Protein AF-A0A955SPJ8-F1 (afdb_monomer)

Foldseek 3Di:
DPDPPPVPDPPVPPPDVFQDKQAFCWKAAPVRHTDGDDFFDKFDFKMKTFSPAKFWFWKKWAKQFKKKKAFARDDVRRVVDVVCDPPRVVVVDCDQELCSPPRIDMDTHHNVDIDTRDQAIDTGGMMMMGDPHTMTTRGMITRGDFPPDPPPDDDDDPDVVVVVVVVVVVVVVRSLPGDLVRRDDDDPDPPDHYPPPCVVPD

Mean predicted aligned error: 11.13 Å

Secondary structure (DSSP, 8-state):
---------GGGG---SSPPEE--SEEEETTS-EE---SSEEEEEEEEEEEEEEEEEEEEEEESS-EEEEEESSHHHHHHHHHH-TTHHHHS----SS-----EEEE--BTTB-EES-SS-EEEEEEEEEEEEEEEEEEEEEEE-------------S-HHHHHHHHHHHHHHHHTT--GGGT-----STT-SS---SGGG-

Sequence (202 aa):
MNLLNFPTRSERYGFAPENPRVEPVGAYDGNGKPVKPSFPFVLDGDCVLDFGQNLAGKIWIQADGPVDYLYGSDWDQLAWFQQMGEERTTRYGVHETYERACPWGRVEPRNDQPSPLEPSISVFRLLSLKADKPTTIHNCWADFSAPHLPLAGSFHCSDSELETIWHMGIYTTLVCTQKNTDSQVPVPAPGRGYVIWDGPRR

Nearest PDB structures (foldseek):
  8x8h-assembly4_D  TM=4.188E-01  e=2.239E-01  Lachnoclostridium phytofermentans ISDg
  6uwi-assembly1_A  TM=3.873E-01  e=6.432E-01  Clostridioides difficile
  6uwi-assembly2_d  TM=3.874E-01  e=6.432E-01  Clostridioides difficile
  3vu1-assembly3_B  TM=1.643E-01  e=2.111E-01  Pyrococcus horikoshii OT3
  5aza-assembly1_A  TM=1.496E-01  e=4.798E-01  Escherichia coli K-12

pLDDT: mean 72.61, std 22.55, range [24.27, 97.0]

Solvent-accessible surface area (backbone atoms only — not comparable to full-atom values): 11797 Å² total; per-residue (Å²): 133,85,74,78,82,68,83,88,47,81,75,72,68,62,79,56,102,58,64,54,76,43,58,53,74,34,24,22,41,71,84,69,46,81,44,84,68,58,71,63,39,74,39,70,44,42,36,35,35,28,46,84,47,74,43,36,20,37,43,36,33,18,15,74,39,60,36,36,40,36,47,16,68,45,70,68,56,37,51,50,54,60,73,55,34,88,72,43,45,63,71,71,32,79,37,45,49,97,48,62,50,59,47,56,53,74,42,77,28,36,67,94,44,75,29,63,77,50,99,49,59,44,72,28,19,34,39,38,39,32,27,99,51,79,30,45,36,55,42,61,38,28,39,40,53,60,52,95,67,83,77,90,73,87,86,87,70,94,48,68,65,60,49,50,52,51,51,49,52,52,50,54,51,38,55,74,53,54,58,66,82,65,67,67,58,86,31,98,48,100,85,52,62,71,77,73,73,73,79,88,77,119

Radius of gyration: 18.12 Å; Cα contacts (8 Å, |Δi|>4): 347; chains: 1; bounding box: 47×37×50 Å

Structure (mmCIF, N/CA/C/O backbone):
data_AF-A0A955SPJ8-F1
#
_entry.id   AF-A0A955SPJ8-F1
#
loop_
_atom_site.group_PDB
_atom_site.id
_atom_site.type_symbol
_atom_site.label_atom_id
_atom_site.label_alt_id
_atom_site.label_comp_id
_atom_site.label_asym_id
_atom_site.label_entity_id
_atom_site.label_seq_id
_atom_site.pdbx_PDB_ins_code
_atom_site.Cartn_x
_atom_site.Cartn_y
_atom_site.Cartn_z
_atom_site.occupancy
_atom_site.B_iso_or_equiv
_atom_site.auth_seq_id
_atom_site.auth_comp_id
_atom_site.auth_asym_id
_atom_site.auth_atom_id
_atom_site.pdbx_PDB_model_num
ATOM 1 N N . MET A 1 1 ? -6.648 -21.939 -15.873 1.00 30.47 1 MET A N 1
ATOM 2 C CA . MET A 1 1 ? -5.888 -20.864 -15.202 1.00 30.47 1 MET A CA 1
ATOM 3 C C . MET A 1 1 ? -6.245 -19.567 -15.895 1.00 30.47 1 MET A C 1
ATOM 5 O O . MET A 1 1 ? -5.876 -19.404 -17.049 1.00 30.47 1 MET A O 1
ATOM 9 N N . ASN A 1 2 ? -7.038 -18.710 -15.251 1.00 24.27 2 ASN A N 1
ATOM 10 C CA . ASN A 1 2 ? -7.309 -17.373 -15.772 1.00 24.27 2 ASN A CA 1
ATOM 11 C C . ASN A 1 2 ? -6.063 -16.529 -15.515 1.00 24.27 2 ASN A C 1
ATOM 13 O O . ASN A 1 2 ? -5.769 -16.202 -14.368 1.00 24.27 2 ASN A O 1
ATOM 17 N N . LEU A 1 3 ? -5.310 -16.264 -16.581 1.00 25.70 3 LEU A N 1
ATOM 18 C CA . LEU A 1 3 ? -4.227 -15.293 -16.579 1.00 25.70 3 LEU A CA 1
ATOM 19 C C . LEU A 1 3 ? -4.812 -13.958 -16.120 1.00 25.70 3 LEU A C 1
ATOM 21 O O . LEU A 1 3 ? -5.825 -13.499 -16.651 1.00 25.70 3 LEU A O 1
ATOM 25 N N . LEU A 1 4 ? -4.202 -13.390 -15.084 1.00 28.92 4 LEU A N 1
ATOM 26 C CA . LEU A 1 4 ? -4.458 -12.033 -14.633 1.00 28.92 4 LEU A CA 1
ATOM 27 C C . LEU A 1 4 ? -4.430 -11.126 -15.868 1.00 28.92 4 LEU A C 1
ATOM 29 O O . LEU A 1 4 ? -3.444 -11.117 -16.604 1.00 28.92 4 LEU A O 1
ATOM 33 N N . ASN A 1 5 ? -5.523 -10.402 -16.113 1.00 25.84 5 ASN A N 1
ATOM 34 C CA . ASN A 1 5 ? -5.539 -9.295 -17.061 1.00 25.84 5 ASN A CA 1
ATOM 35 C C . ASN A 1 5 ? -4.582 -8.232 -16.515 1.00 25.84 5 ASN A C 1
ATOM 37 O O . ASN A 1 5 ? -4.995 -7.320 -15.799 1.00 25.84 5 ASN A O 1
ATOM 41 N N . PHE A 1 6 ? -3.294 -8.369 -16.826 1.00 31.94 6 PHE A N 1
ATOM 42 C CA . PHE A 1 6 ? -2.365 -7.259 -16.762 1.00 31.94 6 PHE A CA 1
ATOM 43 C C . PHE A 1 6 ? -2.971 -6.154 -17.626 1.00 31.94 6 PHE A C 1
ATOM 45 O O . PHE A 1 6 ? -3.326 -6.425 -18.778 1.00 31.94 6 PHE A O 1
ATOM 52 N N . PRO A 1 7 ? -3.162 -4.932 -17.110 1.00 32.81 7 PRO A N 1
ATOM 53 C CA . PRO A 1 7 ? -3.585 -3.832 -17.949 1.00 32.81 7 PRO A CA 1
ATOM 54 C C . PRO A 1 7 ? -2.430 -3.495 -18.898 1.00 32.81 7 PRO A C 1
ATOM 56 O O . PRO A 1 7 ? -1.627 -2.604 -18.648 1.00 32.81 7 PRO A O 1
ATOM 59 N N . THR A 1 8 ? -2.357 -4.212 -20.018 1.00 33.66 8 THR A N 1
ATOM 60 C CA . THR A 1 8 ? -1.554 -3.885 -21.193 1.00 33.66 8 THR A CA 1
ATOM 61 C C . THR A 1 8 ? -2.192 -2.680 -21.872 1.00 33.66 8 THR A C 1
ATOM 63 O O . THR A 1 8 ? -2.842 -2.793 -22.909 1.00 33.66 8 THR A O 1
ATOM 66 N N . ARG A 1 9 ? -2.085 -1.507 -21.253 1.00 34.38 9 ARG A N 1
ATOM 67 C CA . ARG A 1 9 ? -2.325 -0.234 -21.926 1.00 34.38 9 ARG A CA 1
ATOM 68 C C . ARG A 1 9 ? -1.319 0.783 -21.420 1.00 34.38 9 ARG A C 1
ATOM 70 O O . ARG A 1 9 ? -1.532 1.456 -20.414 1.00 34.38 9 ARG A O 1
ATOM 77 N N . SER A 1 10 ? -0.268 0.926 -22.218 1.00 34.47 10 SER A N 1
ATOM 78 C CA . SER A 1 10 ? 0.634 2.079 -22.285 1.00 34.47 10 SER A CA 1
ATOM 79 C C . SER A 1 10 ? -0.093 3.437 -22.265 1.00 34.47 10 SER A C 1
ATOM 81 O O . SER A 1 10 ? 0.508 4.442 -21.911 1.00 34.47 10 SER A O 1
ATOM 83 N N . GLU A 1 11 ? -1.399 3.472 -22.549 1.00 37.22 11 GLU A N 1
ATOM 84 C CA . GLU A 1 11 ? -2.261 4.658 -22.465 1.00 37.22 11 GLU A CA 1
ATOM 85 C C . GLU A 1 11 ? -2.560 5.144 -21.030 1.00 37.22 11 GLU A C 1
ATOM 87 O O . GLU A 1 11 ? -2.940 6.301 -20.866 1.00 37.22 11 GLU A O 1
ATOM 92 N N . ARG A 1 12 ? -2.378 4.327 -19.975 1.00 40.19 12 ARG A N 1
ATOM 93 C CA . ARG A 1 12 ? -2.551 4.788 -18.574 1.00 40.19 12 ARG A CA 1
ATOM 94 C C . ARG A 1 12 ? -1.309 5.427 -17.960 1.00 40.19 12 ARG A C 1
ATOM 96 O O . ARG A 1 12 ? -1.430 6.095 -16.941 1.00 40.19 12 ARG A O 1
ATOM 103 N N . TYR A 1 13 ? -0.146 5.280 -18.591 1.00 41.75 13 TYR A N 1
ATOM 104 C CA . TYR A 1 13 ? 1.048 6.050 -18.233 1.00 41.75 13 TYR A CA 1
ATOM 105 C C . TYR A 1 13 ? 1.111 7.379 -18.989 1.00 41.75 13 TYR A C 1
ATOM 107 O O . TYR A 1 13 ? 2.175 7.985 -19.094 1.00 41.75 13 TYR A O 1
ATOM 115 N N . GLY A 1 14 ? -0.027 7.862 -19.504 1.00 34.12 14 GLY A N 1
ATOM 116 C CA . GLY A 1 14 ? -0.213 9.289 -19.706 1.00 34.12 14 GLY A CA 1
ATOM 117 C C . GLY A 1 14 ? -0.010 9.961 -18.355 1.00 34.12 14 GLY A C 1
ATOM 118 O O . GLY A 1 14 ? -0.939 10.017 -17.555 1.00 34.12 14 GLY A O 1
ATOM 119 N N . PHE A 1 15 ? 1.228 10.376 -18.078 1.00 42.38 15 PHE A N 1
ATOM 120 C CA . PHE A 1 15 ? 1.617 11.081 -16.866 1.00 42.38 15 PHE A CA 1
ATOM 121 C C . PHE A 1 15 ? 0.919 12.440 -16.883 1.00 42.38 15 PHE A C 1
ATOM 123 O O . PHE A 1 15 ? 1.478 13.456 -17.296 1.00 42.38 15 PHE A O 1
ATOM 130 N N . ALA A 1 16 ? -0.349 12.427 -16.479 1.00 37.12 16 ALA A N 1
ATOM 131 C CA . ALA A 1 16 ? -1.050 13.606 -16.035 1.00 37.12 16 ALA A CA 1
ATOM 132 C C . ALA A 1 16 ? -0.199 14.272 -14.936 1.00 37.12 16 ALA A C 1
ATOM 134 O O . ALA A 1 16 ? 0.515 13.580 -14.204 1.00 37.12 16 ALA A O 1
ATOM 135 N N . PRO A 1 17 ? -0.258 15.603 -14.790 1.00 42.66 17 PRO A N 1
ATOM 136 C CA . PRO A 1 17 ? 0.469 16.339 -13.749 1.00 42.66 17 PRO A CA 1
ATOM 137 C C . PRO A 1 17 ? 0.047 15.976 -12.309 1.00 42.66 17 PRO A C 1
ATOM 139 O O . PRO A 1 17 ? 0.540 16.575 -11.358 1.00 42.66 17 PRO A O 1
ATOM 142 N N . GLU A 1 18 ? -0.851 15.006 -12.141 1.00 54.09 18 GLU A N 1
ATOM 143 C CA . GLU A 1 18 ? -1.444 14.585 -10.881 1.00 54.09 18 GLU A CA 1
ATOM 144 C C . GLU A 1 18 ? -1.044 13.127 -10.616 1.00 54.09 18 GLU A C 1
ATOM 146 O O . GLU A 1 18 ? -1.246 12.252 -11.461 1.00 54.09 18 GLU A O 1
ATOM 151 N N . ASN A 1 19 ? -0.438 12.871 -9.453 1.00 63.84 19 ASN A N 1
ATOM 152 C CA . ASN A 1 19 ? -0.111 11.526 -8.980 1.00 63.84 19 ASN A CA 1
ATOM 153 C C . ASN A 1 19 ? -1.375 10.650 -9.030 1.00 63.84 19 ASN A C 1
ATOM 155 O O . ASN A 1 19 ? -2.369 11.008 -8.392 1.00 63.84 19 ASN A O 1
ATOM 159 N N . PRO A 1 20 ? -1.391 9.534 -9.783 1.00 78.56 20 PRO A N 1
ATOM 160 C CA . PRO A 1 20 ? -2.618 8.786 -9.967 1.00 78.56 20 PRO A CA 1
ATOM 161 C C . PRO A 1 20 ? -3.046 8.153 -8.644 1.00 78.56 20 PRO A C 1
ATOM 163 O O . PRO A 1 20 ? -2.278 7.442 -7.992 1.00 78.56 20 PRO A O 1
ATOM 166 N N . ARG A 1 21 ? -4.306 8.392 -8.280 1.00 88.88 21 ARG A N 1
ATOM 167 C CA . ARG A 1 21 ? -4.997 7.659 -7.223 1.00 88.88 21 ARG A CA 1
ATOM 168 C C . ARG A 1 21 ? -5.155 6.197 -7.651 1.00 88.88 21 ARG A C 1
ATOM 170 O O . ARG A 1 21 ? -5.727 5.912 -8.704 1.00 88.88 21 ARG A O 1
ATOM 177 N N . VAL A 1 22 ? -4.670 5.280 -6.822 1.00 90.06 22 VAL A N 1
ATOM 178 C CA . VAL A 1 22 ? -4.755 3.828 -7.011 1.00 90.06 22 VAL A CA 1
ATOM 179 C C . VAL A 1 22 ? -5.648 3.234 -5.932 1.00 90.06 22 VAL A C 1
ATOM 181 O O . VAL A 1 22 ? -5.431 3.462 -4.745 1.00 90.06 22 VAL A O 1
ATOM 184 N N . GLU A 1 23 ? -6.651 2.466 -6.340 1.00 93.50 23 GLU A N 1
ATOM 185 C CA . GLU A 1 23 ? -7.581 1.789 -5.434 1.00 93.50 23 GLU A CA 1
ATOM 186 C C . GLU A 1 23 ? -7.221 0.301 -5.288 1.00 93.50 23 GLU A C 1
ATOM 188 O O . GLU A 1 23 ? -6.637 -0.276 -6.213 1.00 93.50 23 GLU A O 1
ATOM 193 N N . PRO A 1 24 ? -7.579 -0.343 -4.163 1.00 93.75 24 PRO A N 1
ATOM 194 C CA . PRO A 1 24 ? -7.450 -1.786 -4.013 1.00 93.75 24 PRO A CA 1
ATOM 195 C C . PRO A 1 24 ? -8.209 -2.542 -5.109 1.00 93.75 24 PRO A C 1
ATOM 197 O O . PRO A 1 24 ? -9.380 -2.273 -5.378 1.00 93.75 24 PRO A O 1
ATOM 200 N N . VAL A 1 25 ? -7.556 -3.534 -5.710 1.00 93.88 25 VAL A N 1
ATOM 201 C CA . VAL A 1 25 ? -8.150 -4.418 -6.727 1.00 93.88 25 VAL A CA 1
ATOM 202 C C . VAL A 1 25 ? -8.659 -5.732 -6.133 1.00 93.88 25 VAL A C 1
ATOM 204 O O . VAL A 1 25 ? -9.422 -6.448 -6.781 1.00 93.88 25 VAL A O 1
ATOM 207 N N . GLY A 1 26 ? -8.255 -6.046 -4.900 1.00 94.12 26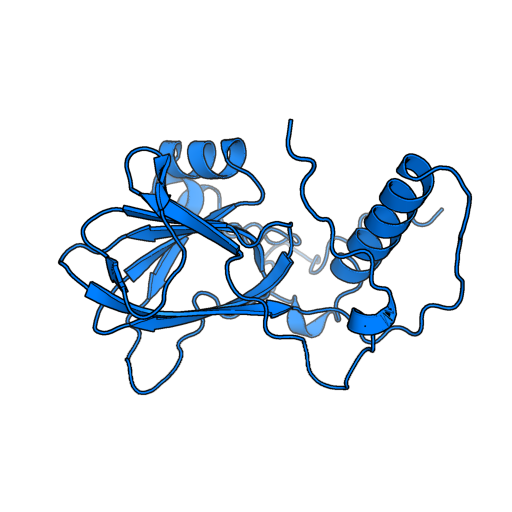 GLY A N 1
ATOM 208 C CA . GLY A 1 26 ? -8.692 -7.216 -4.148 1.00 94.12 26 GLY A CA 1
ATOM 209 C C . GLY A 1 26 ? -8.837 -6.915 -2.660 1.00 94.12 26 GLY A C 1
ATOM 210 O O . GLY A 1 26 ? -8.294 -5.934 -2.153 1.00 94.12 26 GLY A O 1
ATOM 211 N N . ALA A 1 27 ? -9.583 -7.769 -1.966 1.00 95.25 27 ALA A N 1
ATOM 212 C CA . ALA A 1 27 ? -9.725 -7.728 -0.520 1.00 95.25 27 ALA A CA 1
ATOM 213 C C . ALA A 1 27 ? -9.851 -9.153 0.041 1.00 95.25 27 ALA A C 1
ATOM 215 O O . ALA A 1 27 ? -10.325 -10.058 -0.652 1.00 95.25 27 ALA A O 1
ATOM 216 N N . TYR A 1 28 ? -9.434 -9.351 1.287 1.00 95.25 28 TYR A N 1
ATOM 217 C CA . TYR A 1 28 ? -9.457 -10.633 1.989 1.00 95.25 28 TYR A CA 1
ATOM 218 C C . TYR A 1 28 ? -9.926 -10.411 3.425 1.00 95.25 28 TYR A C 1
ATOM 220 O O . TYR A 1 28 ? -9.524 -9.434 4.051 1.00 95.25 28 TYR A O 1
ATOM 228 N N . ASP A 1 29 ? -10.772 -11.293 3.949 1.00 91.56 29 ASP A N 1
ATOM 229 C CA . ASP A 1 29 ? -11.171 -11.239 5.360 1.00 91.56 29 ASP A CA 1
ATOM 230 C C . ASP A 1 29 ? -10.049 -11.730 6.298 1.00 91.56 29 ASP A C 1
ATOM 232 O O . ASP A 1 29 ? -9.009 -12.218 5.848 1.00 91.56 29 ASP A O 1
ATOM 236 N N . GLY A 1 30 ? -10.262 -11.638 7.613 1.00 82.38 30 GLY A N 1
ATOM 237 C CA . GLY A 1 30 ? -9.310 -12.103 8.630 1.00 82.38 30 GLY A CA 1
ATOM 238 C C . GLY A 1 30 ? -8.977 -13.602 8.589 1.00 82.38 30 GLY A C 1
ATOM 239 O O . GLY A 1 30 ? -8.046 -14.035 9.261 1.00 82.38 30 GLY A O 1
ATOM 240 N N . ASN A 1 31 ? -9.689 -14.402 7.787 1.00 85.31 31 ASN A N 1
ATOM 241 C CA . ASN A 1 31 ? -9.372 -15.812 7.539 1.00 85.31 31 ASN A CA 1
ATOM 242 C C . ASN A 1 31 ? -8.632 -16.019 6.203 1.00 85.31 31 ASN A C 1
ATOM 244 O O . ASN A 1 31 ? -8.443 -17.158 5.772 1.00 85.31 31 ASN A O 1
ATOM 248 N N . GLY A 1 32 ? -8.254 -14.938 5.515 1.00 85.56 32 GLY A N 1
ATOM 249 C CA . GLY A 1 32 ? -7.611 -14.971 4.204 1.00 85.56 32 GLY A CA 1
ATOM 250 C C . GLY A 1 32 ? -8.559 -15.326 3.058 1.00 85.56 32 GLY A C 1
ATOM 251 O O . GLY A 1 32 ? -8.103 -15.634 1.954 1.00 85.56 32 GLY A O 1
ATOM 252 N N . LYS A 1 33 ? -9.881 -15.311 3.273 1.00 91.00 33 LYS A N 1
ATOM 253 C CA . LYS A 1 33 ? -10.842 -15.619 2.214 1.00 91.00 33 LYS A CA 1
ATOM 254 C C . LYS A 1 33 ? -11.042 -14.388 1.325 1.00 91.00 33 LYS A C 1
ATOM 256 O O . LYS A 1 33 ? -11.324 -13.312 1.851 1.00 91.00 33 LYS A O 1
ATOM 261 N N . PRO A 1 34 ? -10.978 -14.529 -0.013 1.00 91.75 34 PRO A N 1
ATOM 262 C CA . PRO A 1 34 ? -11.239 -13.418 -0.917 1.00 91.75 34 PRO A CA 1
ATOM 263 C C . PRO A 1 34 ? -12.650 -12.852 -0.733 1.00 91.75 34 PRO A C 1
ATOM 265 O O . PRO A 1 34 ? -13.640 -13.593 -0.734 1.00 91.75 34 PRO A O 1
ATOM 268 N N . VAL A 1 35 ? -12.737 -11.530 -0.652 1.00 90.19 35 VAL A N 1
ATOM 269 C CA . VAL A 1 35 ? -13.979 -10.758 -0.659 1.00 90.19 35 VAL A CA 1
ATOM 270 C C . VAL A 1 35 ? -13.914 -9.702 -1.760 1.00 90.19 35 VAL A C 1
ATOM 272 O O . VAL A 1 35 ? -12.843 -9.307 -2.222 1.00 90.19 35 VAL A O 1
ATOM 275 N N . LYS A 1 36 ? -15.075 -9.262 -2.248 1.00 82.38 36 LYS A N 1
ATOM 276 C CA . LYS A 1 36 ? -15.119 -8.225 -3.281 1.00 82.38 36 LYS A CA 1
ATOM 277 C C . LYS A 1 36 ? -14.724 -6.883 -2.648 1.00 82.38 36 LYS A C 1
ATOM 279 O O . LYS A 1 36 ? -15.368 -6.508 -1.669 1.00 82.38 36 LYS A O 1
ATOM 284 N N . PRO A 1 37 ? -13.746 -6.138 -3.196 1.00 77.06 37 PRO A N 1
ATOM 285 C CA . PRO A 1 37 ? -13.490 -4.781 -2.741 1.00 77.06 37 PRO A CA 1
ATOM 286 C C . PRO A 1 37 ? -14.707 -3.926 -3.103 1.00 77.06 37 PRO A C 1
ATOM 288 O O . PRO A 1 37 ? -15.049 -3.746 -4.274 1.00 77.06 37 PRO A O 1
ATOM 291 N N . SER A 1 38 ? -15.416 -3.456 -2.087 1.00 88.25 38 SER A N 1
ATOM 292 C CA . SER A 1 38 ? -16.517 -2.515 -2.243 1.00 88.25 38 SER A CA 1
ATOM 293 C C . SER A 1 38 ? -16.459 -1.519 -1.108 1.00 88.25 38 SER A C 1
ATOM 295 O O . SER A 1 38 ? -16.433 -1.921 0.050 1.00 88.25 38 SER A O 1
ATOM 297 N N . PHE A 1 39 ? -16.458 -0.240 -1.449 1.00 91.12 39 PHE A N 1
ATOM 298 C CA . PHE A 1 39 ? -16.582 0.840 -0.488 1.00 91.12 39 PHE A CA 1
ATOM 299 C C . PHE A 1 39 ? -17.975 1.482 -0.617 1.00 91.12 39 PHE A C 1
ATOM 301 O O . PHE A 1 39 ? -18.470 1.613 -1.742 1.00 91.12 39 PHE A O 1
ATOM 308 N N . PRO A 1 40 ? -18.616 1.889 0.490 1.00 94.62 40 PRO A N 1
ATOM 309 C CA . PRO A 1 40 ? -18.200 1.633 1.868 1.00 94.62 40 PRO A CA 1
ATOM 310 C C . PRO A 1 40 ? -18.336 0.146 2.255 1.00 94.62 40 PRO A C 1
ATOM 312 O O . PRO A 1 40 ? -19.166 -0.571 1.694 1.00 94.62 40 PRO A O 1
ATOM 315 N N . PHE A 1 41 ? -17.561 -0.309 3.243 1.00 94.00 41 PHE A N 1
ATOM 316 C CA . PHE A 1 41 ? -17.772 -1.604 3.909 1.00 94.00 41 PHE A CA 1
ATOM 317 C C . PHE A 1 41 ? -17.628 -1.490 5.427 1.00 94.00 41 PHE A C 1
ATOM 319 O O . PHE A 1 41 ? -16.996 -0.564 5.926 1.00 94.00 41 PHE A O 1
ATOM 326 N N . VAL A 1 42 ? -18.206 -2.439 6.166 1.00 94.44 42 VAL A N 1
ATOM 327 C CA . VAL A 1 42 ? -18.036 -2.536 7.623 1.00 94.44 42 VAL A CA 1
ATOM 328 C C . VAL A 1 42 ? -16.848 -3.446 7.927 1.00 94.44 42 VAL A C 1
ATOM 330 O O . VAL A 1 42 ? -16.868 -4.624 7.576 1.00 94.44 42 VAL A O 1
ATOM 333 N N . LEU A 1 43 ? -15.821 -2.891 8.565 1.00 93.62 43 LEU A N 1
ATOM 334 C CA . LEU A 1 43 ? -14.685 -3.617 9.122 1.00 93.62 43 LEU A CA 1
ATOM 335 C C . LEU A 1 43 ? -15.061 -4.126 10.516 1.00 93.62 43 LEU A C 1
ATOM 337 O O . LEU A 1 43 ? -15.212 -3.333 11.444 1.00 93.62 43 LEU A O 1
ATOM 341 N N . ASP A 1 44 ? -15.232 -5.439 10.641 1.00 91.12 44 ASP A N 1
ATOM 342 C CA . ASP A 1 44 ? -15.519 -6.145 11.894 1.00 91.12 44 ASP A CA 1
ATOM 343 C C . ASP A 1 44 ? -14.456 -7.237 12.090 1.00 91.12 44 ASP A C 1
ATOM 345 O O . ASP A 1 44 ? -14.568 -8.340 11.553 1.00 91.12 44 ASP A O 1
ATOM 349 N N . GLY A 1 45 ? -13.357 -6.874 12.760 1.00 89.25 45 GLY A N 1
ATOM 350 C CA . GLY A 1 45 ? -12.129 -7.669 12.827 1.00 89.25 45 GLY A CA 1
ATOM 351 C C . GLY A 1 45 ? -11.071 -7.192 11.831 1.00 89.25 45 GLY A C 1
ATOM 352 O O . GLY A 1 45 ? -10.777 -5.997 11.777 1.00 89.25 45 GLY A O 1
ATOM 353 N N . ASP A 1 46 ? -10.512 -8.128 11.059 1.00 92.81 46 ASP A N 1
ATOM 354 C CA . ASP A 1 46 ? -9.357 -7.899 10.185 1.00 92.81 46 ASP A CA 1
ATOM 355 C C . ASP A 1 46 ? -9.754 -7.974 8.697 1.00 92.81 46 ASP A C 1
ATOM 357 O O . ASP A 1 46 ? -10.569 -8.808 8.289 1.00 92.81 46 ASP A O 1
ATOM 361 N N . CYS A 1 47 ? -9.152 -7.119 7.870 1.00 95.25 47 CYS A N 1
ATOM 362 C CA . CYS A 1 47 ? -9.306 -7.123 6.415 1.00 95.25 47 CYS A CA 1
ATOM 363 C C . CYS A 1 47 ? -7.981 -6.764 5.746 1.00 95.25 47 CYS A C 1
ATOM 365 O O . CYS A 1 47 ? -7.336 -5.802 6.148 1.00 95.25 47 CYS A O 1
ATOM 367 N N . VAL A 1 48 ? -7.587 -7.487 4.700 1.00 96.31 48 VAL A N 1
ATOM 368 C CA . VAL A 1 48 ? -6.409 -7.157 3.891 1.00 96.31 48 VAL A CA 1
ATOM 369 C C . VAL A 1 48 ? -6.849 -6.664 2.525 1.00 96.31 48 VAL A C 1
ATOM 371 O O . VAL A 1 48 ? -7.520 -7.378 1.787 1.00 96.31 48 VAL A O 1
ATOM 374 N N . LEU A 1 49 ? -6.442 -5.454 2.169 1.00 96.12 49 LEU A N 1
ATOM 375 C CA . LEU A 1 49 ? -6.628 -4.849 0.857 1.00 96.12 49 LEU A CA 1
ATOM 376 C C . LEU A 1 49 ? -5.392 -5.126 -0.012 1.00 96.12 49 LEU A C 1
ATOM 378 O O . LEU A 1 49 ? -4.266 -4.914 0.434 1.00 96.12 49 LEU A O 1
ATOM 382 N N . ASP A 1 50 ? -5.593 -5.585 -1.249 1.00 94.75 50 ASP A N 1
ATOM 383 C CA . ASP A 1 50 ? -4.530 -5.833 -2.236 1.00 94.75 50 ASP A CA 1
ATOM 384 C C . ASP A 1 50 ? -4.637 -4.821 -3.376 1.00 94.75 50 ASP A C 1
ATOM 386 O O . ASP A 1 50 ? -5.646 -4.759 -4.082 1.00 94.75 50 ASP A O 1
ATOM 390 N N . PHE A 1 51 ? -3.580 -4.041 -3.578 1.00 91.00 51 PHE A N 1
ATOM 391 C CA . PHE A 1 51 ? -3.476 -3.056 -4.656 1.00 91.00 51 PHE A CA 1
ATOM 392 C C . PHE A 1 51 ? -3.039 -3.675 -5.995 1.00 91.00 51 PHE A C 1
ATOM 394 O O . PHE A 1 51 ? -2.936 -2.987 -7.008 1.00 91.00 51 PHE A O 1
ATOM 401 N N . GLY A 1 52 ? -2.795 -4.988 -6.023 1.00 89.06 52 GLY A N 1
ATOM 402 C CA . GLY A 1 52 ? -2.497 -5.784 -7.215 1.00 89.06 52 GLY A CA 1
ATOM 403 C C . GLY A 1 52 ? -1.034 -5.738 -7.644 1.00 89.06 52 GLY A C 1
ATOM 404 O O . GLY A 1 52 ? -0.569 -6.638 -8.339 1.00 89.06 52 GLY A O 1
ATOM 405 N N . GLN A 1 53 ? -0.297 -4.725 -7.199 1.00 83.62 53 GLN A N 1
ATOM 406 C CA . GLN A 1 53 ? 1.128 -4.550 -7.441 1.00 83.62 53 GLN A CA 1
ATOM 407 C C . GLN A 1 53 ? 1.768 -3.777 -6.290 1.00 83.62 53 GLN A C 1
ATOM 409 O O . GLN A 1 53 ? 1.079 -3.086 -5.541 1.00 83.62 53 GLN A O 1
ATOM 414 N N . ASN A 1 54 ? 3.092 -3.870 -6.174 1.00 82.25 54 ASN A N 1
ATOM 415 C CA . ASN A 1 54 ? 3.837 -2.984 -5.288 1.00 82.25 54 ASN A CA 1
ATOM 416 C C . ASN A 1 54 ? 3.675 -1.547 -5.769 1.00 82.25 54 ASN A C 1
ATOM 418 O O . ASN A 1 54 ? 3.878 -1.278 -6.947 1.00 82.25 54 ASN A O 1
ATOM 422 N N . LEU A 1 55 ? 3.339 -0.642 -4.863 1.00 80.44 55 LEU A N 1
ATOM 423 C CA . LEU A 1 55 ? 3.189 0.795 -5.028 1.00 80.44 55 LEU A CA 1
ATOM 424 C C . LEU A 1 55 ? 4.252 1.504 -4.196 1.00 80.44 55 LEU A C 1
ATOM 426 O O . LEU A 1 55 ? 4.626 1.016 -3.135 1.00 80.44 55 LEU A O 1
ATOM 430 N N . ALA A 1 56 ? 4.693 2.670 -4.657 1.00 79.00 56 ALA A N 1
ATOM 431 C CA . ALA A 1 56 ? 5.333 3.664 -3.807 1.00 79.00 56 ALA A CA 1
ATOM 432 C C . ALA A 1 56 ? 4.393 4.858 -3.718 1.00 79.00 56 ALA A C 1
ATOM 434 O O . ALA A 1 56 ? 4.055 5.451 -4.742 1.00 79.00 56 ALA A O 1
ATOM 435 N N . GLY A 1 57 ? 3.911 5.189 -2.528 1.00 79.75 57 GLY A N 1
ATOM 436 C CA . GLY A 1 57 ? 2.921 6.248 -2.396 1.00 79.75 57 GLY A CA 1
ATOM 437 C C . GLY A 1 57 ? 2.499 6.536 -0.970 1.00 79.75 57 GLY A C 1
ATOM 438 O O . GLY A 1 57 ? 2.975 5.912 -0.024 1.00 79.75 57 GLY A O 1
ATOM 439 N N . LYS A 1 58 ? 1.590 7.500 -0.832 1.00 85.50 58 LYS A N 1
ATOM 440 C CA . LYS A 1 58 ? 0.923 7.796 0.440 1.00 85.50 58 LYS A CA 1
ATOM 441 C C . LYS A 1 58 ? -0.414 7.081 0.483 1.00 85.50 58 LYS A C 1
ATOM 443 O O . LYS A 1 58 ? -1.178 7.166 -0.475 1.00 85.50 58 LYS A O 1
ATOM 448 N N . ILE A 1 59 ? -0.684 6.392 1.585 1.00 89.88 59 ILE A N 1
ATOM 449 C CA . ILE A 1 59 ? -1.942 5.677 1.795 1.00 89.88 59 ILE A CA 1
ATOM 450 C C . ILE A 1 59 ? -2.917 6.596 2.514 1.00 89.88 59 ILE A C 1
ATOM 452 O O . ILE A 1 59 ? -2.565 7.210 3.522 1.00 89.88 59 ILE A O 1
ATOM 456 N N . TRP A 1 60 ? -4.146 6.646 2.021 1.00 93.25 60 TRP A N 1
ATOM 457 C CA . TRP A 1 60 ? -5.233 7.431 2.580 1.00 93.25 60 TRP A CA 1
ATOM 458 C C . TRP A 1 60 ? -6.401 6.536 2.960 1.00 93.25 60 TRP A C 1
ATOM 460 O O . TRP A 1 60 ? -6.709 5.558 2.273 1.00 93.25 60 TRP A O 1
ATOM 470 N N . ILE A 1 61 ? -7.083 6.906 4.040 1.00 95.50 61 ILE A N 1
ATOM 471 C CA . ILE A 1 61 ? -8.284 6.223 4.508 1.00 95.50 61 ILE A CA 1
ATOM 472 C C . ILE A 1 61 ? -9.350 7.226 4.957 1.00 95.50 61 ILE A C 1
ATOM 474 O O . ILE A 1 61 ? -9.048 8.285 5.510 1.00 95.50 61 ILE A O 1
ATOM 478 N N . GLN A 1 62 ? -10.611 6.872 4.731 1.00 96.25 62 GLN A N 1
ATOM 479 C CA . GLN A 1 62 ? -11.787 7.521 5.307 1.00 96.25 62 GLN A CA 1
ATOM 480 C C . GLN A 1 62 ? -12.592 6.468 6.061 1.00 96.25 62 GLN A C 1
ATOM 482 O O . GLN A 1 62 ? -12.980 5.458 5.470 1.00 96.25 62 GLN A O 1
ATOM 487 N N . ALA A 1 63 ? -12.857 6.694 7.347 1.00 95.56 63 ALA A N 1
ATOM 488 C CA . ALA A 1 63 ? -13.646 5.781 8.167 1.00 95.56 63 ALA A CA 1
ATOM 489 C C . ALA A 1 63 ? -14.378 6.510 9.306 1.00 95.56 63 ALA A C 1
ATOM 491 O O . ALA A 1 63 ? -14.083 7.667 9.602 1.00 95.56 63 ALA A O 1
ATOM 492 N N . ASP A 1 64 ? -15.340 5.823 9.928 1.00 95.31 64 ASP A N 1
ATOM 493 C CA . ASP A 1 64 ? -16.165 6.344 11.035 1.00 95.31 64 ASP A CA 1
ATOM 494 C C . ASP A 1 64 ? -15.517 6.185 12.427 1.00 95.31 64 ASP A C 1
ATOM 496 O O . ASP A 1 64 ? -16.141 6.473 13.453 1.00 95.31 64 ASP A O 1
ATOM 500 N N . GLY A 1 65 ? -14.284 5.688 12.502 1.00 92.31 65 GLY A N 1
ATOM 501 C CA . GLY A 1 65 ? -13.628 5.420 13.774 1.00 92.31 65 GLY A CA 1
ATOM 502 C C . GLY A 1 65 ? -12.176 4.981 13.634 1.00 92.31 65 GLY A C 1
ATOM 503 O O . GLY A 1 65 ? -11.673 4.893 12.514 1.00 92.31 65 GLY A O 1
ATOM 504 N N . PRO A 1 66 ? -11.505 4.716 14.771 1.00 94.12 66 PRO A N 1
ATOM 505 C CA . PRO A 1 66 ? -10.107 4.314 14.793 1.00 94.12 66 PRO A CA 1
ATOM 506 C C . PRO A 1 66 ? -9.866 3.020 14.020 1.00 94.12 66 PRO A C 1
ATOM 508 O O . PRO A 1 66 ? -10.650 2.075 14.130 1.00 94.12 66 PRO A O 1
ATOM 511 N N . VAL A 1 67 ? -8.762 2.987 13.281 1.00 94.31 67 VAL A N 1
ATOM 512 C CA . VAL A 1 67 ? -8.322 1.82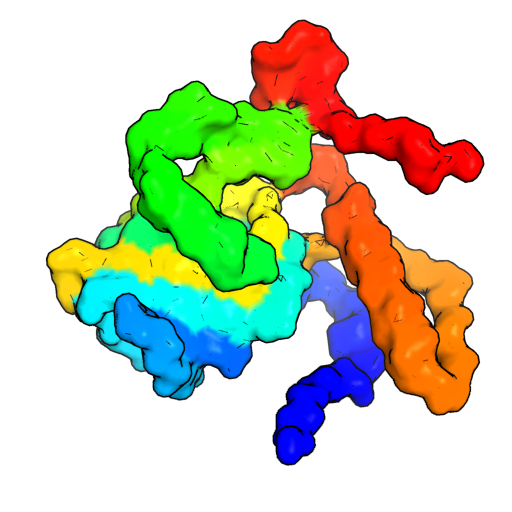8 12.506 1.00 94.31 67 VAL A CA 1
ATOM 513 C C . VAL A 1 67 ? -6.841 1.609 12.774 1.00 94.31 67 VAL A C 1
ATOM 515 O O . VAL A 1 67 ? -6.029 2.519 12.582 1.00 94.31 67 VAL A O 1
ATOM 518 N N . ASP A 1 68 ? -6.501 0.401 13.201 1.00 93.69 68 ASP A N 1
ATOM 519 C CA . ASP A 1 68 ? -5.126 -0.071 13.219 1.00 93.69 68 ASP A CA 1
ATOM 520 C C . ASP A 1 68 ? -4.784 -0.579 11.816 1.00 93.69 68 ASP A C 1
ATOM 522 O O . ASP A 1 68 ? -5.606 -1.211 11.146 1.00 93.69 68 ASP A O 1
ATOM 526 N N . TYR A 1 69 ? -3.578 -0.298 11.347 1.00 92.38 69 TYR A N 1
ATOM 527 C CA . TYR A 1 69 ? -3.119 -0.729 10.036 1.00 92.38 69 TYR A CA 1
ATOM 528 C C . TYR A 1 69 ? -1.791 -1.463 10.125 1.00 92.38 69 TYR A C 1
ATOM 530 O O . TYR A 1 69 ? -1.018 -1.267 11.058 1.00 92.38 69 TYR A O 1
ATOM 538 N N . LEU A 1 70 ? -1.542 -2.301 9.122 1.00 90.19 70 LEU A N 1
ATOM 539 C CA . LEU A 1 70 ? -0.258 -2.914 8.829 1.00 90.19 70 LEU A CA 1
ATOM 540 C C . LEU A 1 70 ? -0.089 -3.028 7.306 1.00 90.19 70 LEU A C 1
ATOM 542 O O . LEU A 1 70 ? -1.009 -3.502 6.650 1.00 90.19 70 LEU A O 1
ATOM 546 N N . TYR A 1 71 ? 1.053 -2.672 6.721 1.00 88.19 71 TYR A N 1
ATOM 547 C CA . TYR A 1 71 ? 1.292 -2.854 5.279 1.00 88.19 71 TYR A CA 1
ATOM 548 C C . TYR A 1 71 ? 2.548 -3.674 4.953 1.00 88.19 71 TYR A C 1
ATOM 550 O O . TYR A 1 71 ? 3.479 -3.767 5.747 1.00 88.19 71 TYR A O 1
ATOM 558 N N . GLY A 1 72 ? 2.570 -4.279 3.762 1.00 84.75 72 GLY A N 1
ATOM 559 C CA . GLY A 1 72 ? 3.695 -5.080 3.265 1.00 84.75 72 GLY A CA 1
ATOM 560 C C . GLY A 1 72 ? 3.693 -5.248 1.742 1.00 84.75 72 GLY A C 1
ATOM 561 O O . GLY A 1 72 ? 2.688 -4.982 1.079 1.00 84.75 72 GLY A O 1
ATOM 562 N N . SER A 1 73 ? 4.819 -5.668 1.164 1.00 82.94 73 SER A N 1
ATOM 563 C CA . SER A 1 73 ? 5.008 -5.913 -0.277 1.00 82.94 73 SER A CA 1
ATOM 564 C C . SER A 1 73 ? 4.376 -7.214 -0.770 1.00 82.94 73 SER A C 1
ATOM 566 O O . SER A 1 73 ? 4.061 -7.365 -1.953 1.00 82.94 73 SER A O 1
ATOM 568 N N . ASP A 1 74 ? 4.192 -8.166 0.137 1.00 82.62 74 ASP A N 1
ATOM 569 C CA . ASP A 1 74 ? 3.648 -9.492 -0.123 1.00 82.62 74 ASP A CA 1
ATOM 570 C C . ASP A 1 74 ? 3.135 -10.125 1.180 1.00 82.62 74 ASP A C 1
ATOM 572 O O . ASP A 1 74 ? 3.239 -9.549 2.268 1.00 82.62 74 ASP A O 1
ATOM 576 N N . TRP A 1 75 ? 2.523 -11.303 1.050 1.00 83.94 75 TRP A N 1
ATOM 577 C CA . TRP A 1 75 ? 1.900 -12.020 2.160 1.00 83.94 75 TRP A CA 1
ATOM 578 C C . TRP A 1 75 ? 2.903 -12.521 3.195 1.00 83.94 75 TRP A C 1
ATOM 580 O O . TRP A 1 75 ? 2.582 -12.515 4.382 1.00 83.94 75 TRP A O 1
ATOM 590 N N . ASP A 1 76 ? 4.099 -12.925 2.768 1.00 81.06 76 ASP A N 1
ATOM 591 C CA . ASP A 1 76 ? 5.121 -13.455 3.669 1.00 81.06 76 ASP A CA 1
ATOM 592 C C . ASP A 1 76 ? 5.677 -12.331 4.543 1.00 81.06 76 ASP A C 1
ATOM 594 O O . ASP A 1 76 ? 5.794 -12.486 5.760 1.00 81.06 76 ASP A O 1
ATOM 598 N N . GLN A 1 77 ? 5.940 -11.166 3.947 1.00 79.00 77 GLN A N 1
ATOM 599 C CA . GLN A 1 77 ? 6.361 -9.976 4.674 1.00 79.00 77 GLN A CA 1
ATOM 600 C C . GLN A 1 77 ? 5.270 -9.498 5.640 1.00 79.00 77 GLN A C 1
ATOM 602 O O . GLN A 1 77 ? 5.560 -9.204 6.801 1.00 79.00 77 GLN A O 1
ATOM 607 N N . LEU A 1 78 ? 4.009 -9.461 5.193 1.00 83.25 78 LEU A N 1
ATOM 608 C CA . LEU A 1 78 ? 2.881 -9.077 6.040 1.00 83.25 78 LEU A CA 1
ATOM 609 C C . LEU A 1 78 ? 2.742 -10.025 7.244 1.00 83.25 78 LEU A C 1
ATOM 611 O O . LEU A 1 78 ? 2.650 -9.566 8.382 1.00 83.25 78 LEU A O 1
ATOM 615 N N . ALA A 1 79 ? 2.796 -11.340 7.011 1.00 84.12 79 ALA A N 1
ATOM 616 C CA . ALA A 1 79 ? 2.737 -12.354 8.062 1.00 84.12 79 ALA A CA 1
ATOM 617 C C . ALA A 1 79 ? 3.927 -12.252 9.028 1.00 84.12 79 ALA A C 1
ATOM 619 O O . ALA A 1 79 ? 3.761 -12.378 10.243 1.00 84.12 79 ALA A O 1
ATOM 620 N N . TRP A 1 80 ? 5.126 -11.984 8.510 1.00 78.00 80 TRP A N 1
ATOM 621 C CA . TRP A 1 80 ? 6.316 -11.769 9.325 1.00 78.00 80 TRP A CA 1
ATOM 622 C C . TRP A 1 80 ? 6.158 -10.560 10.254 1.00 78.00 80 TRP A C 1
ATOM 624 O O . TRP A 1 80 ? 6.417 -10.673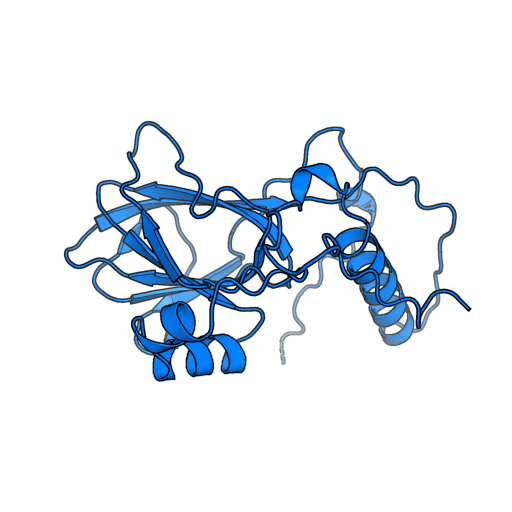 11.455 1.00 78.00 80 TRP A O 1
ATOM 634 N N . PHE A 1 81 ? 5.649 -9.432 9.748 1.00 80.06 81 PHE A N 1
ATOM 635 C CA . PHE A 1 81 ? 5.372 -8.257 10.576 1.00 80.06 81 PHE A CA 1
ATOM 636 C C . PHE A 1 81 ? 4.306 -8.525 11.647 1.00 80.06 81 PHE A C 1
ATOM 638 O O . PHE A 1 81 ? 4.488 -8.124 12.800 1.00 80.06 81 PHE A O 1
ATOM 645 N N . GLN A 1 82 ? 3.239 -9.257 11.311 1.00 80.62 82 GLN A N 1
ATOM 646 C CA . GLN A 1 82 ? 2.219 -9.673 12.283 1.00 80.62 82 GLN A CA 1
ATOM 647 C C . GLN A 1 82 ? 2.818 -10.526 13.410 1.00 80.62 82 GLN A C 1
ATOM 649 O O . GLN A 1 82 ? 2.505 -10.310 14.579 1.00 80.62 82 GLN A O 1
ATOM 654 N N . GLN A 1 83 ? 3.709 -11.467 13.076 1.00 80.69 83 GLN A N 1
ATOM 655 C CA . GLN A 1 83 ? 4.383 -12.323 14.060 1.00 80.69 83 GLN A CA 1
ATOM 656 C C . GLN A 1 83 ? 5.349 -11.548 14.960 1.00 80.69 83 GLN A C 1
ATOM 658 O O . GLN A 1 83 ? 5.523 -11.907 16.127 1.00 80.69 83 GLN A O 1
ATOM 663 N N . MET A 1 84 ? 5.998 -10.505 14.436 1.00 69.94 84 MET A N 1
ATOM 664 C CA . MET A 1 84 ? 6.887 -9.666 15.237 1.00 69.94 84 MET A CA 1
ATOM 665 C C . MET A 1 84 ? 6.125 -8.837 16.275 1.00 69.94 84 MET A C 1
ATOM 667 O O . MET A 1 84 ? 6.627 -8.681 17.390 1.00 69.94 84 MET A O 1
ATOM 671 N N . GLY A 1 85 ? 4.916 -8.376 15.940 1.00 66.62 85 GLY A N 1
ATOM 672 C CA . GLY A 1 85 ? 4.013 -7.654 16.841 1.00 66.62 85 GLY A CA 1
ATOM 673 C C . GLY A 1 85 ? 4.483 -6.245 17.228 1.00 66.62 85 GLY A C 1
ATOM 674 O O . GLY A 1 85 ? 5.671 -5.926 17.121 1.00 66.62 85 GLY A O 1
ATOM 675 N N . GLU A 1 86 ? 3.545 -5.422 17.728 1.00 63.75 86 GLU A N 1
ATOM 676 C CA . GLU A 1 86 ? 3.678 -3.963 17.965 1.00 63.75 86 GLU A CA 1
ATOM 677 C C . GLU A 1 86 ? 4.842 -3.528 18.889 1.00 63.75 86 GLU A C 1
ATOM 679 O O . GLU A 1 86 ? 5.271 -2.377 18.928 1.00 63.75 86 GLU A O 1
ATOM 684 N N . GLU A 1 87 ? 5.431 -4.449 19.643 1.00 58.12 87 GLU A N 1
ATOM 685 C CA . GLU A 1 87 ? 6.517 -4.111 20.565 1.00 58.12 87 GLU A CA 1
ATOM 686 C C . GLU A 1 87 ? 7.916 -4.346 19.971 1.00 58.12 87 GLU A C 1
ATOM 688 O O . GLU A 1 87 ? 8.903 -3.788 20.456 1.00 58.12 87 GLU A O 1
ATOM 693 N N . ARG A 1 88 ? 8.042 -5.189 18.933 1.00 50.44 88 ARG A N 1
ATOM 694 C CA . ARG A 1 88 ? 9.355 -5.537 18.363 1.00 50.44 88 ARG A CA 1
ATOM 695 C C . ARG A 1 88 ? 9.756 -4.645 17.200 1.00 50.44 88 ARG A C 1
ATOM 697 O O . ARG A 1 88 ? 10.905 -4.222 17.189 1.00 50.44 88 ARG A O 1
ATOM 704 N N . THR A 1 89 ? 8.867 -4.294 16.269 1.00 51.31 89 THR A N 1
ATOM 705 C CA . THR A 1 89 ? 9.251 -3.370 15.175 1.00 51.31 89 THR A CA 1
ATOM 706 C C . THR A 1 89 ? 9.461 -1.920 15.648 1.00 51.31 89 THR A C 1
ATOM 708 O O . THR A 1 89 ? 10.355 -1.255 15.139 1.00 51.31 89 THR A O 1
ATOM 711 N N . THR A 1 90 ? 8.816 -1.472 16.739 1.00 50.97 90 THR A N 1
ATOM 712 C CA . THR A 1 90 ? 9.164 -0.207 17.429 1.00 50.97 90 THR A CA 1
ATOM 713 C C . THR A 1 90 ? 10.567 -0.252 18.041 1.00 50.97 90 THR A C 1
ATOM 715 O O . THR A 1 90 ? 11.287 0.744 17.988 1.00 50.97 90 THR A O 1
ATOM 718 N N . ARG A 1 91 ? 10.985 -1.399 18.606 1.00 41.78 91 ARG A N 1
ATOM 719 C CA . ARG A 1 91 ? 12.327 -1.592 19.198 1.00 41.78 91 ARG A CA 1
ATOM 720 C C . ARG A 1 91 ? 13.438 -1.818 18.172 1.00 41.78 91 ARG A C 1
ATOM 722 O O . ARG A 1 91 ? 14.569 -1.425 18.442 1.00 41.78 91 ARG A O 1
ATOM 729 N N . TYR A 1 92 ? 13.136 -2.426 17.024 1.00 45.19 92 TYR A N 1
ATOM 730 C CA . TYR A 1 92 ? 14.061 -2.518 15.883 1.00 45.19 92 TYR A CA 1
ATOM 731 C C . TYR A 1 92 ? 14.064 -1.263 15.008 1.00 45.19 92 TYR A C 1
ATOM 733 O O . TYR A 1 92 ? 14.823 -1.186 14.050 1.00 45.19 92 TYR A O 1
ATOM 741 N N . GLY A 1 93 ? 13.336 -0.239 15.447 1.00 41.41 93 GLY A N 1
ATOM 742 C CA . GLY A 1 93 ? 13.573 1.134 15.074 1.00 41.41 93 GLY A CA 1
ATOM 743 C C . GLY A 1 93 ? 12.909 1.513 13.768 1.00 41.41 93 GLY A C 1
ATOM 744 O O . GLY A 1 93 ? 12.788 0.742 12.821 1.00 41.41 93 GLY A O 1
ATOM 745 N N . VAL A 1 94 ? 12.537 2.785 13.741 1.00 43.78 94 VAL A N 1
ATOM 746 C CA . VAL A 1 94 ? 12.528 3.618 12.550 1.00 43.78 94 VAL A 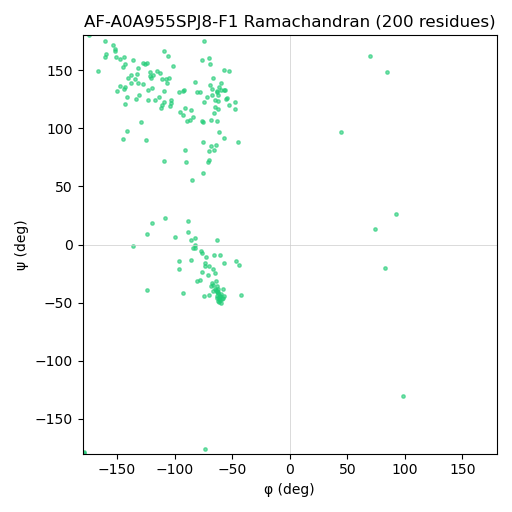CA 1
ATOM 747 C C . VAL A 1 94 ? 13.846 3.364 11.811 1.00 43.78 94 VAL A C 1
ATOM 749 O O . VAL A 1 94 ? 14.856 4.004 12.088 1.00 43.78 94 VAL A O 1
ATOM 752 N N . HIS A 1 95 ? 13.872 2.363 10.932 1.00 37.53 95 HIS A N 1
ATOM 753 C CA . HIS A 1 95 ? 14.950 2.248 9.979 1.00 37.53 95 HIS A CA 1
ATOM 754 C C . HIS A 1 95 ? 14.822 3.443 9.039 1.00 37.53 95 HIS A C 1
ATOM 756 O O . HIS A 1 95 ? 13.770 4.030 8.799 1.00 37.53 95 HIS A O 1
ATOM 762 N N . GLU A 1 96 ? 15.975 3.926 8.661 1.00 38.59 96 GLU A N 1
ATOM 763 C CA . GLU A 1 96 ? 16.150 5.295 8.208 1.00 38.59 96 GLU A CA 1
ATOM 764 C C . GLU A 1 96 ? 16.781 5.322 6.805 1.00 38.59 96 GLU A C 1
ATOM 766 O O . GLU A 1 96 ? 17.145 6.346 6.229 1.00 38.59 96 GLU A O 1
ATOM 771 N N . THR A 1 97 ? 16.867 4.133 6.220 1.00 38.41 97 THR A N 1
ATOM 772 C CA . THR A 1 97 ? 16.888 3.885 4.787 1.00 38.41 97 THR A CA 1
ATOM 773 C C . THR A 1 97 ? 15.472 4.099 4.223 1.00 38.41 97 THR A C 1
ATOM 775 O O . THR A 1 97 ? 14.560 4.481 4.949 1.00 38.41 97 THR A O 1
ATOM 778 N N . TYR A 1 98 ? 15.249 3.844 2.929 1.00 33.25 98 TYR A N 1
ATOM 779 C CA . TYR A 1 98 ? 13.906 3.823 2.305 1.00 33.25 98 TYR A CA 1
ATOM 780 C C . TYR A 1 98 ? 12.840 3.025 3.101 1.00 33.25 98 TYR A C 1
ATOM 782 O O . TYR A 1 98 ? 11.647 3.147 2.846 1.00 33.25 98 TYR A O 1
ATOM 790 N N . GLU A 1 99 ? 13.278 2.216 4.063 1.00 42.50 99 GLU A N 1
ATOM 791 C CA . GLU A 1 99 ? 12.501 1.475 5.040 1.00 42.50 99 GLU A CA 1
ATOM 792 C C . GLU A 1 99 ? 12.287 2.296 6.317 1.00 42.50 99 GLU A C 1
ATOM 794 O O . GLU A 1 99 ? 12.790 1.918 7.374 1.00 42.50 99 GLU A O 1
ATOM 799 N N . ARG A 1 100 ? 11.461 3.350 6.285 1.00 44.47 100 ARG A N 1
ATOM 800 C CA . ARG A 1 100 ? 10.758 3.729 7.521 1.00 44.47 100 ARG A CA 1
ATOM 801 C C . ARG A 1 100 ? 9.719 2.645 7.816 1.00 44.47 100 ARG A C 1
ATOM 803 O O . ARG A 1 100 ? 8.531 2.808 7.583 1.00 44.47 100 ARG A O 1
ATOM 810 N N . ALA A 1 101 ? 10.212 1.490 8.250 1.00 48.50 101 ALA A N 1
ATOM 811 C CA . ALA A 1 101 ? 9.480 0.253 8.461 1.00 48.50 101 ALA A CA 1
ATOM 812 C C . ALA A 1 101 ? 8.830 0.252 9.844 1.00 48.50 101 ALA A C 1
ATOM 814 O O . ALA A 1 101 ? 9.041 -0.656 10.642 1.00 48.50 101 ALA A O 1
ATOM 815 N N . CYS A 1 102 ? 8.02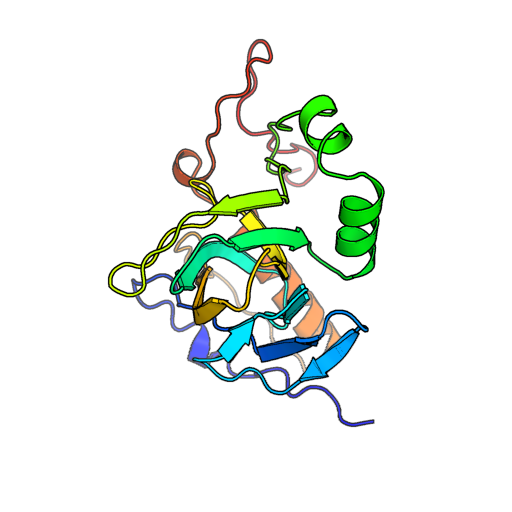7 1.275 10.127 1.00 59.47 102 CYS A N 1
ATOM 816 C CA . CYS A 1 102 ? 6.902 1.066 11.019 1.00 59.47 102 CYS A CA 1
ATOM 817 C C . CYS A 1 102 ? 5.745 0.695 10.091 1.00 59.47 102 CYS A C 1
ATOM 819 O O . CYS A 1 102 ? 5.002 1.573 9.670 1.00 59.47 102 CYS A O 1
ATOM 821 N N . PRO A 1 103 ? 5.635 -0.573 9.645 1.00 72.12 103 PRO A N 1
ATOM 822 C CA . PRO A 1 103 ? 4.556 -0.957 8.753 1.00 72.12 103 PRO A CA 1
ATOM 823 C C . PRO A 1 103 ? 3.208 -0.856 9.459 1.00 72.12 103 PRO A C 1
ATOM 825 O O . PRO A 1 103 ? 2.200 -1.021 8.788 1.00 72.12 103 PRO A O 1
ATOM 828 N N . TRP A 1 104 ? 3.186 -0.637 10.781 1.00 82.69 104 TRP A N 1
ATOM 829 C CA . TRP A 1 104 ? 1.987 -0.489 11.582 1.00 82.69 104 TRP A CA 1
ATOM 830 C C . TRP A 1 104 ? 1.714 0.944 12.004 1.00 82.69 104 TRP A C 1
ATOM 832 O O . TRP A 1 104 ? 2.622 1.762 12.154 1.00 82.69 104 TRP A O 1
ATOM 842 N N . GLY A 1 105 ? 0.470 1.168 12.395 1.00 86.19 105 GLY A N 1
ATOM 843 C CA . GLY A 1 105 ? 0.083 2.312 13.196 1.00 86.19 105 GLY A CA 1
ATOM 844 C C . GLY A 1 105 ? -1.397 2.278 13.511 1.00 86.19 105 GLY A C 1
ATOM 845 O O . GLY A 1 105 ? -2.118 1.362 13.117 1.00 86.19 105 GLY A O 1
ATOM 846 N N . ARG A 1 106 ? -1.848 3.313 14.211 1.00 90.69 106 ARG A N 1
ATOM 847 C CA . ARG A 1 106 ? -3.261 3.579 14.449 1.00 90.69 106 ARG A CA 1
ATOM 848 C C . ARG A 1 106 ? -3.581 4.965 13.941 1.00 90.69 106 ARG A C 1
ATOM 850 O O . ARG A 1 106 ? -2.870 5.924 14.237 1.00 90.69 106 ARG A O 1
ATOM 857 N N . VAL A 1 107 ? -4.665 5.068 13.192 1.00 90.56 107 VAL A N 1
ATOM 858 C CA . VAL A 1 107 ? -5.200 6.341 12.720 1.00 90.56 107 VAL A CA 1
ATOM 859 C C . VAL A 1 107 ? -6.605 6.527 13.279 1.00 90.56 107 VAL A C 1
ATOM 861 O O . VAL A 1 107 ? -7.356 5.567 13.439 1.00 90.56 107 VAL A O 1
ATOM 864 N N . GLU A 1 108 ? -6.969 7.774 13.568 1.00 92.06 108 GLU A N 1
ATOM 865 C CA . GLU A 1 108 ? -8.329 8.172 13.948 1.00 92.06 108 GLU A CA 1
ATOM 866 C C . GLU A 1 108 ? -8.961 8.975 12.802 1.00 92.06 108 GLU A C 1
ATOM 868 O O . GLU A 1 108 ? -9.064 10.204 12.872 1.00 92.06 108 GLU A O 1
ATOM 873 N N . PRO A 1 109 ? -9.310 8.306 11.689 1.00 85.62 109 PRO A N 1
ATOM 874 C CA . PRO A 1 109 ? -9.852 8.965 10.521 1.00 85.62 109 PRO A CA 1
ATOM 875 C C . PRO A 1 109 ? -11.256 9.485 10.797 1.00 85.62 109 PRO A C 1
ATOM 877 O O . PRO A 1 109 ? -11.959 9.043 11.709 1.00 85.62 109 PRO A O 1
ATOM 880 N N . ARG A 1 110 ? -11.670 10.426 9.956 1.00 87.12 110 ARG A N 1
ATOM 881 C CA . ARG A 1 110 ? -13.030 10.943 9.938 1.00 87.12 110 ARG A CA 1
ATOM 882 C C . ARG A 1 110 ? -13.633 10.706 8.562 1.00 87.12 110 ARG A C 1
ATOM 884 O O . ARG A 1 110 ? -12.930 10.701 7.554 1.00 87.12 110 ARG A O 1
ATOM 891 N N . ASN A 1 111 ? -14.942 10.504 8.510 1.00 86.50 111 ASN A N 1
ATOM 892 C CA . ASN A 1 111 ? -15.649 10.294 7.249 1.00 86.50 111 ASN A CA 1
ATOM 893 C C . ASN A 1 111 ? -15.569 11.534 6.335 1.00 86.50 111 ASN A C 1
ATOM 895 O O . ASN A 1 111 ? -15.356 11.430 5.129 1.00 86.50 111 ASN A O 1
ATOM 899 N N . ASP A 1 112 ? -15.661 12.726 6.922 1.00 89.56 112 ASP A N 1
ATOM 900 C CA . ASP A 1 112 ? -15.647 14.002 6.205 1.00 89.56 112 ASP A CA 1
ATOM 901 C C . ASP A 1 112 ? -14.265 14.405 5.671 1.00 89.56 112 ASP A C 1
ATOM 903 O O . ASP A 1 112 ? -14.184 15.259 4.786 1.00 89.56 112 ASP A O 1
ATOM 907 N N . GLN A 1 113 ? -13.183 13.785 6.155 1.00 88.38 113 GLN A N 1
ATOM 908 C CA . GLN A 1 113 ? -11.827 14.119 5.737 1.00 88.38 113 GLN A CA 1
ATOM 909 C C . GLN A 1 113 ? -10.909 12.887 5.650 1.00 88.38 113 GLN A C 1
ATOM 911 O O . GLN A 1 113 ? -10.639 12.239 6.665 1.00 88.38 113 GLN A O 1
ATOM 916 N N . PRO A 1 114 ? -10.333 12.608 4.465 1.00 91.50 114 PRO A N 1
ATOM 917 C CA . PRO A 1 114 ? -9.309 11.584 4.316 1.00 91.50 114 PRO A CA 1
ATOM 918 C C . PRO A 1 114 ? -8.127 11.841 5.237 1.00 91.50 114 PRO A C 1
ATOM 920 O O . PRO A 1 114 ? -7.600 12.953 5.296 1.00 91.50 114 PRO A O 1
ATOM 923 N N . SER A 1 115 ? -7.697 10.796 5.929 1.00 91.88 115 SER A N 1
ATOM 924 C CA . SER A 1 115 ? -6.523 10.835 6.792 1.00 91.88 115 SER A CA 1
ATOM 925 C C . SER A 1 115 ? -5.404 10.018 6.156 1.00 91.88 115 SER A C 1
ATOM 927 O O . SER A 1 115 ? -5.660 8.893 5.712 1.00 91.88 115 SER A O 1
ATOM 929 N N . PRO A 1 116 ? -4.178 10.560 6.072 1.00 90.44 116 PRO A N 1
ATOM 930 C CA . PRO A 1 116 ? -3.044 9.764 5.647 1.00 90.44 116 PRO A CA 1
ATOM 931 C C . PRO A 1 116 ? -2.733 8.745 6.749 1.00 90.44 116 PRO A C 1
ATOM 933 O O . PRO A 1 116 ? -2.759 9.096 7.930 1.00 90.44 116 PRO A O 1
ATOM 936 N N . LEU A 1 117 ? -2.443 7.496 6.379 1.00 87.81 117 LEU A N 1
ATOM 937 C CA . LEU A 1 117 ? -1.975 6.503 7.353 1.00 87.81 117 LEU A CA 1
ATOM 938 C C . LEU A 1 117 ? -0.591 6.886 7.885 1.00 87.81 117 LEU A C 1
ATOM 940 O O . LEU A 1 117 ? -0.340 6.793 9.082 1.00 87.81 117 LEU A O 1
ATOM 944 N N . GLU A 1 118 ? 0.265 7.384 6.992 1.00 75.62 118 GLU A N 1
ATOM 945 C CA . GLU A 1 118 ? 1.652 7.759 7.258 1.00 75.62 118 GLU A CA 1
ATOM 946 C C . GLU A 1 118 ? 1.965 9.146 6.668 1.00 75.62 118 GLU A C 1
ATOM 948 O O . GLU A 1 118 ? 1.460 9.499 5.596 1.00 75.62 118 GLU A O 1
ATOM 953 N N . PRO A 1 119 ? 2.832 9.955 7.305 1.00 67.81 119 PRO A N 1
ATOM 954 C CA . PRO A 1 119 ? 3.231 11.254 6.766 1.00 67.81 119 PRO A CA 1
ATOM 955 C C . PRO A 1 119 ? 4.200 11.137 5.573 1.00 67.81 119 PRO A C 1
ATOM 957 O O . PRO A 1 119 ? 4.372 12.100 4.820 1.00 67.81 119 PRO A O 1
ATOM 960 N N . SER A 1 120 ? 4.852 9.981 5.410 1.00 70.12 120 SER A N 1
ATOM 961 C CA . SER A 1 120 ? 5.898 9.706 4.411 1.00 70.12 120 SER A CA 1
ATOM 962 C C . SER A 1 120 ? 5.415 8.748 3.317 1.00 70.12 120 SER A C 1
ATOM 964 O O . SER A 1 120 ? 4.360 8.134 3.439 1.00 70.12 120 SER A O 1
ATOM 966 N N . ILE A 1 121 ? 6.178 8.648 2.225 1.00 71.81 121 ILE A N 1
ATOM 967 C CA . ILE A 1 121 ? 5.950 7.636 1.185 1.00 71.81 121 ILE A CA 1
ATOM 968 C C . ILE A 1 121 ? 6.247 6.246 1.762 1.00 71.81 121 ILE A C 1
ATOM 970 O O . ILE A 1 121 ? 7.305 6.041 2.356 1.00 71.81 121 ILE A O 1
ATOM 974 N N . SER A 1 122 ? 5.348 5.297 1.511 1.00 74.75 122 SER A N 1
ATOM 975 C CA . SER A 1 122 ? 5.512 3.880 1.837 1.00 74.75 122 SER A CA 1
ATOM 976 C C . SER A 1 122 ? 5.620 3.055 0.557 1.00 74.75 122 SER A C 1
ATOM 978 O O . SER A 1 122 ? 4.998 3.385 -0.457 1.00 74.75 122 SER A O 1
ATOM 980 N N . VAL A 1 123 ? 6.386 1.963 0.611 1.00 76.88 123 VAL A N 1
ATOM 981 C CA . VAL A 1 123 ? 6.402 0.937 -0.440 1.00 76.88 123 VAL A CA 1
ATOM 982 C C . VAL A 1 123 ? 5.609 -0.268 0.046 1.00 76.88 123 VAL A C 1
ATOM 984 O O . VAL A 1 123 ? 5.947 -0.852 1.072 1.00 76.88 123 VAL A O 1
ATOM 987 N N . PHE A 1 124 ? 4.537 -0.621 -0.657 1.00 82.94 124 PHE A N 1
ATOM 988 C CA . PHE A 1 124 ? 3.606 -1.662 -0.217 1.00 82.94 124 PHE A CA 1
ATOM 989 C C . PHE A 1 124 ? 2.770 -2.196 -1.380 1.00 82.94 124 PHE A C 1
ATOM 991 O O . PHE A 1 124 ? 2.604 -1.536 -2.398 1.00 82.94 124 PHE A O 1
ATOM 998 N N . ARG A 1 125 ? 2.175 -3.369 -1.198 1.00 88.56 125 ARG A N 1
ATOM 999 C CA . ARG A 1 125 ? 1.117 -3.918 -2.057 1.00 88.56 125 ARG A CA 1
ATOM 1000 C C . ARG A 1 125 ? -0.127 -4.258 -1.250 1.00 88.56 125 ARG A C 1
ATOM 1002 O O . ARG A 1 125 ? -1.243 -4.091 -1.736 1.00 88.56 125 ARG A O 1
ATOM 1009 N N . LEU A 1 126 ? 0.083 -4.788 -0.052 1.00 91.94 126 LEU A N 1
ATOM 1010 C CA . LEU A 1 126 ? -0.952 -5.255 0.851 1.00 91.94 126 LEU A CA 1
ATOM 1011 C C . LEU A 1 126 ? -1.102 -4.274 2.008 1.00 91.94 126 LEU A C 1
ATOM 1013 O O . LEU A 1 126 ? -0.106 -3.798 2.552 1.00 91.94 126 LEU A O 1
ATOM 1017 N N . LEU A 1 127 ? -2.347 -4.015 2.393 1.00 94.19 127 LEU A N 1
ATOM 1018 C CA . LEU A 1 127 ? -2.715 -3.205 3.546 1.00 94.19 127 LEU A CA 1
AT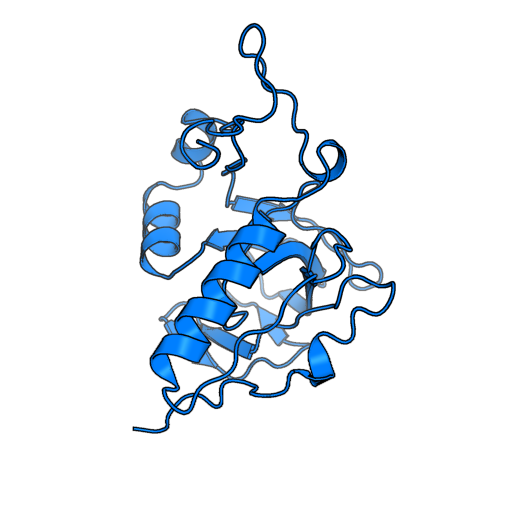OM 1019 C C . LEU A 1 127 ? -3.717 -3.980 4.399 1.00 94.19 127 LEU A C 1
ATOM 1021 O O . LEU A 1 127 ? -4.883 -4.111 4.038 1.00 94.19 127 LEU A O 1
ATOM 1025 N N . SER A 1 128 ? -3.257 -4.489 5.530 1.00 94.69 128 SER A N 1
ATOM 1026 C CA . SER A 1 128 ? -4.092 -5.026 6.595 1.00 94.69 128 SER A CA 1
ATOM 1027 C C . SER A 1 128 ? -4.683 -3.879 7.407 1.00 94.69 128 SER A C 1
ATOM 1029 O O . SER A 1 128 ? -3.964 -2.989 7.848 1.00 94.69 128 SER A O 1
ATOM 1031 N N . LEU A 1 129 ? -5.986 -3.926 7.632 1.00 95.31 129 LEU A N 1
ATOM 1032 C CA . LEU A 1 129 ? -6.747 -3.023 8.480 1.00 95.31 129 LEU A CA 1
ATOM 1033 C C . LEU A 1 129 ? -7.418 -3.835 9.580 1.00 95.31 129 LEU A C 1
ATOM 1035 O O . LEU A 1 129 ? -7.894 -4.945 9.332 1.00 95.31 129 LEU A O 1
ATOM 1039 N N . LYS A 1 130 ? -7.491 -3.255 10.772 1.00 94.56 130 LYS A N 1
ATOM 1040 C CA . LYS A 1 130 ? -8.160 -3.829 11.931 1.00 94.56 130 LYS A CA 1
ATOM 1041 C C . LYS A 1 130 ? -8.910 -2.752 12.700 1.00 94.56 130 LYS A C 1
ATOM 1043 O O . LYS A 1 130 ? -8.443 -1.621 12.811 1.00 94.56 130 LYS A O 1
ATOM 1048 N N . ALA A 1 131 ? -10.072 -3.103 13.237 1.00 93.25 131 ALA A N 1
ATOM 1049 C CA . ALA A 1 131 ? -10.814 -2.232 14.139 1.00 93.25 131 ALA A CA 1
ATOM 1050 C C . ALA A 1 131 ? -11.266 -2.989 15.393 1.00 93.25 131 ALA A C 1
ATOM 1052 O O . ALA A 1 131 ? -11.747 -4.117 15.313 1.00 93.25 131 ALA A O 1
ATOM 1053 N N . ASP A 1 132 ? -11.163 -2.330 16.552 1.00 91.06 132 ASP A N 1
ATOM 1054 C CA . ASP A 1 132 ? -11.593 -2.874 17.854 1.00 91.06 132 ASP A CA 1
ATOM 1055 C C . ASP A 1 132 ? -13.115 -3.072 17.951 1.00 91.06 132 ASP A C 1
ATOM 1057 O O . ASP A 1 132 ? -13.621 -3.803 18.803 1.00 91.06 132 ASP A O 1
ATOM 1061 N N . LYS A 1 133 ? -13.858 -2.360 17.103 1.00 93.69 133 LYS A N 1
ATOM 1062 C CA . LYS A 1 133 ? -15.316 -2.383 17.003 1.00 93.69 133 LYS A CA 1
ATOM 1063 C C . LYS A 1 133 ? -15.722 -2.263 15.534 1.00 93.69 133 LYS A C 1
ATOM 1065 O O . LYS A 1 133 ? -14.977 -1.631 14.776 1.00 93.69 133 LYS A O 1
ATOM 1070 N N . PRO A 1 134 ? -16.914 -2.756 15.152 1.00 95.12 134 PRO A N 1
ATOM 1071 C CA . PRO A 1 134 ? -17.444 -2.570 13.808 1.00 95.12 134 PRO A CA 1
ATOM 1072 C C . PRO A 1 134 ? -17.334 -1.107 13.357 1.00 95.12 134 PRO A C 1
ATOM 1074 O O . PRO A 1 134 ? -17.920 -0.216 13.975 1.00 95.12 134 PRO A O 1
ATOM 1077 N N . THR A 1 135 ? -16.547 -0.862 12.309 1.00 94.94 135 THR A N 1
ATOM 1078 C CA . THR A 1 135 ? -16.217 0.482 11.813 1.00 94.94 135 THR A CA 1
ATOM 1079 C C . THR A 1 135 ? -16.433 0.543 10.309 1.00 94.94 135 THR A C 1
ATOM 1081 O O . THR A 1 135 ? -15.917 -0.292 9.572 1.00 94.94 135 THR A O 1
ATOM 1084 N N . THR A 1 136 ? -17.185 1.529 9.820 1.00 96.12 136 THR A N 1
ATOM 1085 C CA . THR A 1 136 ? -17.360 1.709 8.374 1.00 96.12 136 THR A CA 1
ATOM 1086 C C . THR A 1 136 ? -16.096 2.306 7.771 1.00 96.12 136 THR A C 1
ATOM 1088 O O . THR A 1 136 ? -15.689 3.400 8.161 1.00 96.12 136 THR A O 1
ATOM 1091 N N . ILE A 1 137 ? -15.509 1.625 6.791 1.00 95.94 137 ILE A N 1
ATOM 1092 C CA . ILE A 1 137 ? -14.484 2.176 5.909 1.00 95.94 137 ILE A CA 1
ATOM 1093 C C . ILE A 1 137 ? -15.194 2.719 4.671 1.00 95.94 137 ILE A C 1
ATOM 1095 O O . ILE A 1 137 ? -15.741 1.957 3.874 1.00 95.94 137 ILE A O 1
ATOM 1099 N N . HIS A 1 138 ? -15.198 4.040 4.512 1.00 96.19 138 HIS A N 1
ATOM 1100 C CA . HIS A 1 138 ? -15.839 4.726 3.386 1.00 96.19 138 HIS A CA 1
ATOM 1101 C C . HIS A 1 138 ? -14.983 4.721 2.137 1.00 96.19 138 HIS A C 1
ATOM 1103 O O . HIS A 1 138 ? -15.520 4.740 1.034 1.00 96.19 138 HIS A O 1
ATOM 1109 N N . ASN A 1 139 ? -13.662 4.734 2.302 1.00 95.38 139 ASN A N 1
ATOM 1110 C CA . ASN A 1 139 ? -12.731 4.751 1.187 1.00 95.38 139 ASN A CA 1
ATOM 1111 C C . ASN A 1 139 ? -11.310 4.421 1.653 1.00 95.38 139 ASN A C 1
ATOM 1113 O O . ASN A 1 139 ? -10.927 4.771 2.771 1.00 95.38 139 ASN A O 1
ATOM 1117 N N . CYS A 1 140 ? -10.514 3.807 0.782 1.00 94.81 140 CYS A N 1
ATOM 1118 C CA . CYS A 1 140 ? -9.079 3.644 0.980 1.00 94.81 140 CYS A CA 1
ATOM 1119 C C . CYS A 1 140 ? -8.371 3.616 -0.376 1.00 94.81 140 CYS A C 1
ATOM 1121 O O . CYS A 1 140 ? -8.810 2.923 -1.294 1.00 94.81 140 CYS A O 1
ATOM 1123 N N . TRP A 1 141 ? -7.297 4.389 -0.511 1.00 94.69 141 TRP A N 1
ATOM 1124 C CA . TRP A 1 141 ? -6.532 4.483 -1.751 1.00 94.69 141 TRP A CA 1
ATOM 1125 C C . TRP A 1 141 ? -5.082 4.873 -1.481 1.00 94.69 141 TRP A C 1
ATOM 1127 O O . TRP A 1 141 ? -4.707 5.233 -0.366 1.00 94.69 141 TRP A O 1
ATOM 1137 N N . ALA A 1 142 ? -4.275 4.819 -2.532 1.00 90.12 142 ALA A N 1
ATOM 1138 C CA . ALA A 1 142 ? -2.899 5.266 -2.535 1.00 90.12 142 ALA A CA 1
ATOM 1139 C C . ALA A 1 142 ? -2.706 6.373 -3.567 1.00 90.12 142 ALA A C 1
ATOM 1141 O O . ALA A 1 142 ? -3.140 6.224 -4.708 1.00 90.12 142 ALA A O 1
ATOM 1142 N N . ASP A 1 143 ? -2.014 7.444 -3.206 1.00 87.69 143 ASP A N 1
ATOM 1143 C CA . ASP A 1 143 ? -1.494 8.382 -4.198 1.00 87.69 143 ASP A CA 1
ATOM 1144 C C . ASP A 1 143 ? -0.133 7.865 -4.653 1.00 87.69 143 ASP A C 1
ATOM 1146 O O . ASP A 1 143 ? 0.839 7.908 -3.889 1.00 87.69 143 ASP A O 1
ATOM 1150 N N . PHE A 1 144 ? -0.065 7.338 -5.879 1.00 80.44 144 PHE A N 1
ATOM 1151 C CA . PHE A 1 144 ? 1.184 6.830 -6.432 1.00 80.44 144 PHE A CA 1
ATOM 1152 C C . PHE A 1 144 ? 2.179 7.974 -6.599 1.00 80.44 144 PHE A C 1
ATOM 1154 O O . PHE A 1 144 ? 1.949 8.913 -7.357 1.00 80.44 144 PHE A O 1
ATOM 1161 N N . SER A 1 145 ? 3.298 7.885 -5.896 1.00 73.12 145 SER A N 1
ATOM 1162 C CA . SER A 1 145 ? 4.377 8.846 -5.992 1.00 73.12 145 SER A CA 1
ATOM 1163 C C . SER A 1 145 ? 5.404 8.310 -6.977 1.00 73.12 145 SER A C 1
ATOM 1165 O O . SER A 1 145 ? 6.044 7.288 -6.733 1.00 73.12 145 SER A O 1
ATOM 1167 N N . ALA A 1 146 ? 5.563 8.989 -8.109 1.00 66.50 146 ALA A N 1
ATOM 1168 C CA . ALA A 1 146 ? 6.698 8.806 -9.000 1.00 66.50 146 ALA A CA 1
ATOM 1169 C C . ALA A 1 146 ? 7.239 10.171 -9.410 1.00 66.50 146 ALA A C 1
ATOM 1171 O O . ALA A 1 146 ? 6.461 11.100 -9.644 1.00 66.50 146 ALA A O 1
ATOM 1172 N N . PRO A 1 147 ? 8.566 10.320 -9.538 1.00 65.62 147 PRO A N 1
ATOM 1173 C CA . PRO A 1 147 ? 9.114 11.525 -10.123 1.00 65.62 147 PRO A CA 1
ATOM 1174 C C . PRO A 1 147 ? 8.596 11.645 -11.563 1.00 65.62 147 PRO A C 1
ATOM 1176 O O . PRO A 1 147 ? 8.598 10.675 -12.323 1.00 65.62 147 PRO A O 1
ATOM 1179 N N . HIS A 1 148 ? 8.174 12.848 -11.957 1.00 66.94 148 HIS A N 1
ATOM 1180 C CA . HIS A 1 148 ? 7.837 13.147 -13.349 1.00 66.94 148 HIS A CA 1
ATOM 1181 C C . HIS A 1 148 ? 9.121 13.170 -14.187 1.00 66.94 148 HIS A C 1
ATOM 1183 O O . HIS A 1 148 ? 9.703 14.227 -14.437 1.00 66.94 148 HIS A O 1
ATOM 1189 N N . LEU A 1 149 ? 9.598 11.988 -14.571 1.00 67.00 149 LEU A N 1
ATOM 1190 C CA . LEU A 1 149 ? 10.748 11.821 -15.447 1.00 67.00 149 LEU A CA 1
ATOM 1191 C C . LEU A 1 149 ? 10.248 11.467 -16.846 1.00 67.00 149 LEU A C 1
ATOM 1193 O O . LEU A 1 149 ? 9.525 10.479 -16.993 1.00 67.00 149 LEU A O 1
ATOM 1197 N N . PRO A 1 150 ? 10.619 12.234 -17.885 1.00 70.25 150 PRO A N 1
ATOM 1198 C CA . PRO A 1 150 ? 10.336 11.816 -19.246 1.00 70.25 150 PRO A CA 1
ATOM 1199 C C . PRO A 1 150 ? 11.076 10.501 -19.517 1.00 70.25 150 PRO A C 1
ATOM 1201 O O . PRO A 1 150 ? 12.298 10.422 -19.368 1.00 70.25 150 PRO A O 1
ATOM 1204 N N . LEU A 1 151 ? 10.341 9.461 -19.916 1.00 69.50 151 LEU A N 1
ATOM 1205 C CA . LEU A 1 151 ? 10.945 8.216 -20.385 1.00 69.50 151 LEU A CA 1
ATOM 1206 C C . LEU A 1 151 ? 11.645 8.500 -21.719 1.00 69.50 151 LEU A C 1
ATOM 1208 O O . LEU A 1 151 ? 10.996 8.721 -22.738 1.00 69.50 151 LEU A O 1
ATOM 1212 N N . ALA A 1 152 ? 12.978 8.526 -21.705 1.00 78.44 152 ALA A N 1
ATOM 1213 C CA . ALA A 1 152 ? 13.789 8.859 -22.878 1.00 78.44 152 ALA A CA 1
ATOM 1214 C C . ALA A 1 152 ? 13.883 7.719 -23.914 1.00 78.44 152 ALA A C 1
ATOM 1216 O O . ALA A 1 152 ? 14.428 7.920 -24.997 1.00 78.44 152 ALA A O 1
ATOM 1217 N N . GLY A 1 153 ? 13.372 6.527 -23.595 1.00 82.69 153 GLY A N 1
ATOM 1218 C CA . GLY A 1 153 ? 13.426 5.353 -24.461 1.00 82.69 153 GLY A CA 1
ATOM 1219 C C . GLY A 1 153 ? 12.206 4.454 -24.295 1.00 82.69 153 GLY A C 1
ATOM 1220 O O . GLY A 1 153 ? 11.505 4.506 -23.285 1.00 82.69 153 GLY A O 1
ATOM 1221 N N . SER A 1 154 ? 11.971 3.619 -25.303 1.00 88.81 154 SER A N 1
ATOM 1222 C CA . SER A 1 154 ? 10.974 2.549 -25.277 1.00 88.81 154 SER A CA 1
ATOM 1223 C C . SER A 1 154 ? 11.616 1.255 -25.767 1.00 88.81 154 SER A C 1
ATOM 1225 O O . SER A 1 154 ? 12.574 1.282 -26.540 1.00 88.81 154 SER A O 1
ATOM 1227 N N . PHE A 1 155 ? 11.096 0.133 -25.292 1.00 91.12 155 PHE A N 1
ATOM 1228 C CA . PHE A 1 155 ? 11.449 -1.203 -25.746 1.00 91.12 155 PHE A CA 1
ATOM 1229 C C . PHE A 1 155 ? 10.141 -1.898 -26.099 1.00 91.12 155 PHE A C 1
ATOM 1231 O O . PHE A 1 155 ? 9.150 -1.707 -25.396 1.00 91.12 155 PHE A O 1
ATOM 1238 N N . HIS A 1 156 ? 10.136 -2.632 -27.208 1.00 93.81 156 HIS A N 1
ATOM 1239 C CA . HIS A 1 156 ? 9.015 -3.477 -27.580 1.00 93.81 156 HIS A CA 1
ATOM 1240 C C . HIS A 1 156 ? 9.523 -4.714 -28.324 1.00 93.81 156 HIS A C 1
ATOM 1242 O O . HIS A 1 156 ? 10.387 -4.594 -29.199 1.00 93.81 156 HIS A O 1
ATOM 1248 N N . CYS A 1 157 ? 8.996 -5.892 -28.011 1.00 96.00 157 CYS A N 1
ATOM 1249 C CA . CYS A 1 157 ? 9.290 -7.132 -28.713 1.00 96.00 157 CYS A CA 1
ATOM 1250 C C . CYS A 1 157 ? 8.111 -8.117 -28.646 1.00 96.00 157 CYS A C 1
ATOM 1252 O O . CYS A 1 157 ? 7.152 -7.939 -27.904 1.00 96.00 157 CYS A O 1
ATOM 1254 N N . SER A 1 158 ? 8.173 -9.183 -29.445 1.00 96.88 158 SER A N 1
ATOM 1255 C CA . SER A 1 158 ? 7.134 -10.221 -29.463 1.00 96.88 158 SER A CA 1
ATOM 1256 C C . SER A 1 158 ? 7.138 -11.125 -28.225 1.00 96.88 158 SER A C 1
ATOM 1258 O O . SER A 1 158 ? 6.225 -11.931 -28.063 1.00 96.88 158 SER A O 1
ATOM 1260 N N . ASP A 1 159 ? 8.178 -11.044 -27.396 1.00 97.00 159 ASP A N 1
ATOM 1261 C CA . ASP A 1 159 ? 8.314 -11.832 -26.176 1.00 97.00 159 ASP A CA 1
ATOM 1262 C C . ASP A 1 159 ? 7.674 -11.087 -24.997 1.00 97.00 159 ASP A C 1
ATOM 1264 O O . ASP A 1 159 ? 8.211 -10.108 -24.476 1.00 97.00 159 ASP A O 1
ATOM 1268 N N . SER A 1 160 ? 6.507 -11.565 -24.563 1.00 91.94 160 SER A N 1
ATOM 1269 C CA . SER A 1 160 ? 5.749 -10.959 -23.466 1.00 91.94 160 SER A CA 1
ATOM 1270 C C . SER A 1 160 ? 6.462 -11.017 -22.110 1.00 91.94 160 SER A C 1
ATOM 1272 O O . SER A 1 160 ? 6.162 -10.211 -21.226 1.00 91.94 160 SER A O 1
ATOM 1274 N N . GLU A 1 161 ? 7.379 -11.966 -21.910 1.00 92.50 161 GLU A N 1
ATOM 1275 C CA . GLU A 1 161 ? 8.150 -12.059 -20.670 1.00 92.50 161 GLU A CA 1
A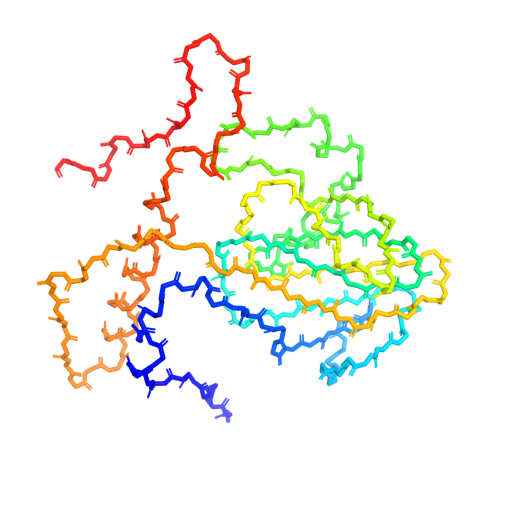TOM 1276 C C . GLU A 1 161 ? 9.214 -10.958 -20.626 1.00 92.50 161 GLU A C 1
ATOM 1278 O O . GLU A 1 161 ? 9.315 -10.241 -19.628 1.00 92.50 161 GLU A O 1
ATOM 1283 N N . LEU A 1 162 ? 9.927 -10.736 -21.736 1.00 92.00 162 LEU A N 1
ATOM 1284 C CA . LEU A 1 162 ? 10.894 -9.638 -21.851 1.00 92.00 162 LEU A CA 1
ATOM 1285 C C . LEU A 1 162 ? 10.234 -8.261 -21.714 1.00 92.00 162 LEU A C 1
ATOM 1287 O O . LEU A 1 162 ? 10.789 -7.382 -21.056 1.00 92.00 162 LEU A O 1
ATOM 1291 N N . GLU A 1 163 ? 9.034 -8.085 -22.267 1.00 90.06 163 GLU A N 1
ATOM 1292 C CA . GLU A 1 163 ? 8.218 -6.883 -22.044 1.00 90.06 163 GLU A CA 1
ATOM 1293 C C . GLU A 1 163 ? 7.917 -6.658 -20.564 1.00 90.06 163 GLU A C 1
ATOM 1295 O O . GLU A 1 163 ? 8.072 -5.556 -20.036 1.00 90.06 163 GLU A O 1
ATOM 1300 N N . THR A 1 164 ? 7.521 -7.723 -19.866 1.00 83.50 164 THR A N 1
ATOM 1301 C CA . THR A 1 164 ? 7.206 -7.666 -18.436 1.00 83.50 164 THR A CA 1
ATOM 1302 C C . THR A 1 164 ? 8.441 -7.282 -17.623 1.00 83.50 164 THR A C 1
ATOM 1304 O O . THR A 1 164 ? 8.366 -6.384 -16.782 1.00 83.50 164 THR A O 1
ATOM 1307 N N . ILE A 1 165 ? 9.593 -7.897 -17.908 1.00 84.44 165 ILE A N 1
ATOM 1308 C CA . ILE A 1 165 ? 10.873 -7.585 -17.254 1.00 84.44 165 ILE A CA 1
ATOM 1309 C C . ILE A 1 165 ? 11.263 -6.122 -17.494 1.00 84.44 165 ILE A C 1
ATOM 1311 O O . ILE A 1 165 ? 11.654 -5.423 -16.556 1.00 84.44 165 ILE A O 1
ATOM 1315 N N . TRP A 1 166 ? 11.122 -5.634 -18.728 1.00 86.06 166 TRP A N 1
ATOM 1316 C CA . TRP A 1 166 ? 11.401 -4.241 -19.067 1.00 86.06 166 TRP A CA 1
ATOM 1317 C C . TRP A 1 166 ? 10.500 -3.270 -18.291 1.00 86.06 166 TRP A C 1
ATOM 1319 O O . TRP A 1 166 ? 10.987 -2.315 -17.678 1.00 86.06 166 TRP A O 1
ATOM 1329 N N . HIS A 1 167 ? 9.194 -3.541 -18.242 1.00 81.69 167 HIS A N 1
ATOM 1330 C CA . HIS A 1 167 ? 8.240 -2.737 -17.480 1.00 81.69 167 HIS A CA 1
ATOM 1331 C C . HIS A 1 167 ? 8.529 -2.742 -15.974 1.00 81.69 167 HIS A C 1
ATOM 1333 O O . HIS A 1 167 ? 8.471 -1.682 -15.345 1.00 81.69 167 HIS A O 1
ATOM 1339 N N . MET A 1 168 ? 8.902 -3.891 -15.402 1.00 77.75 168 MET A N 1
ATOM 1340 C CA . MET A 1 168 ? 9.346 -3.979 -14.008 1.00 77.75 168 MET A CA 1
ATOM 1341 C C . MET A 1 168 ? 10.595 -3.125 -13.763 1.00 77.75 168 MET A C 1
ATOM 1343 O O . MET A 1 168 ? 10.636 -2.376 -12.790 1.00 77.75 168 MET A O 1
ATOM 1347 N N . GLY A 1 169 ? 11.581 -3.168 -14.666 1.00 80.81 169 GLY A N 1
ATOM 1348 C CA . GLY A 1 169 ? 12.797 -2.359 -14.564 1.00 80.81 169 GLY A CA 1
ATOM 1349 C C . GLY A 1 169 ? 12.523 -0.852 -14.602 1.00 80.81 169 GLY A C 1
ATOM 1350 O O . GLY A 1 169 ? 13.084 -0.105 -13.795 1.00 80.81 169 GLY A O 1
ATOM 1351 N N . ILE A 1 170 ? 11.611 -0.395 -15.469 1.00 81.12 170 ILE A N 1
ATOM 1352 C CA . ILE A 1 170 ? 11.155 1.006 -15.473 1.00 81.12 170 ILE A CA 1
ATOM 1353 C C . ILE A 1 170 ? 10.497 1.349 -14.138 1.00 81.12 170 ILE A C 1
ATOM 1355 O O . ILE A 1 170 ? 10.834 2.361 -13.524 1.00 81.12 170 ILE A O 1
ATOM 1359 N N . TYR A 1 171 ? 9.567 0.509 -13.687 1.00 74.75 171 TYR A N 1
ATOM 1360 C CA . TYR A 1 171 ? 8.805 0.754 -12.473 1.00 74.75 171 TYR A CA 1
ATOM 1361 C C . TYR A 1 171 ? 9.707 0.877 -11.239 1.00 74.75 171 TYR A C 1
ATOM 1363 O O . TYR A 1 171 ? 9.640 1.875 -10.523 1.00 74.75 171 TYR A O 1
ATOM 1371 N N . THR A 1 172 ? 10.608 -0.087 -11.035 1.00 74.38 172 THR A N 1
ATOM 1372 C CA . THR A 1 172 ? 11.603 -0.050 -9.957 1.00 74.38 172 THR A CA 1
ATOM 1373 C C . THR A 1 172 ? 12.460 1.207 -10.048 1.00 74.38 172 THR A C 1
ATOM 1375 O O . THR A 1 172 ? 12.661 1.883 -9.043 1.00 74.38 172 THR A O 1
ATOM 1378 N N . THR A 1 173 ? 12.912 1.575 -11.249 1.00 76.94 173 THR A N 1
ATOM 1379 C CA . THR A 1 173 ? 13.698 2.799 -11.452 1.00 76.94 173 THR A CA 1
ATOM 1380 C C . THR A 1 173 ? 12.928 4.042 -11.009 1.00 76.94 173 THR A C 1
ATOM 1382 O O . THR A 1 173 ? 13.472 4.865 -10.274 1.00 76.94 173 THR A O 1
ATOM 1385 N N . LEU A 1 174 ? 11.658 4.173 -11.402 1.00 74.06 174 LEU A N 1
ATOM 1386 C CA . LEU A 1 174 ? 10.809 5.301 -11.014 1.00 74.06 174 LEU A CA 1
ATOM 1387 C C . LEU A 1 174 ? 10.612 5.356 -9.496 1.00 74.06 174 LEU A C 1
ATOM 1389 O O . LEU A 1 174 ? 10.855 6.398 -8.888 1.00 74.06 174 LEU A O 1
ATOM 1393 N N . VAL A 1 175 ? 10.253 4.227 -8.878 1.00 69.56 175 VAL A N 1
ATOM 1394 C CA . VAL A 1 175 ? 10.083 4.110 -7.422 1.00 69.56 175 VAL A CA 1
ATOM 1395 C C . VAL A 1 175 ? 11.365 4.475 -6.672 1.00 69.56 175 VAL A C 1
ATOM 1397 O O . VAL A 1 175 ? 11.296 5.148 -5.651 1.00 69.56 175 VAL A O 1
ATOM 1400 N N . CYS A 1 176 ? 12.537 4.101 -7.186 1.00 71.62 176 CYS A N 1
ATOM 1401 C CA . CYS A 1 176 ? 13.824 4.398 -6.556 1.00 71.62 176 CYS A CA 1
ATOM 1402 C C . CYS A 1 176 ? 14.384 5.799 -6.876 1.00 71.62 176 CYS A C 1
ATOM 1404 O O . CYS A 1 176 ? 15.439 6.160 -6.348 1.00 71.62 176 CYS A O 1
ATOM 1406 N N . THR A 1 177 ? 13.715 6.595 -7.720 1.00 71.62 177 THR A N 1
ATOM 1407 C CA . THR A 1 177 ? 14.179 7.936 -8.139 1.00 71.62 177 THR A CA 1
ATOM 1408 C C . THR A 1 177 ? 13.342 9.073 -7.523 1.00 71.62 177 THR A C 1
ATOM 1410 O O . THR A 1 177 ? 13.315 10.187 -8.046 1.00 71.62 177 THR A O 1
ATOM 1413 N N . GLN A 1 178 ? 12.655 8.831 -6.399 1.00 65.31 178 GLN A N 1
ATOM 1414 C CA . GLN A 1 178 ? 11.875 9.873 -5.714 1.00 65.31 178 GLN A CA 1
ATOM 1415 C C . GLN A 1 178 ? 12.728 11.088 -5.339 1.00 65.31 178 GLN A C 1
ATOM 1417 O O . GLN A 1 178 ? 13.928 10.987 -5.064 1.00 65.31 178 GLN A O 1
ATOM 1422 N N . LYS A 1 179 ? 12.091 12.265 -5.310 1.00 58.84 179 LYS A N 1
ATOM 1423 C CA . LYS A 1 179 ? 12.742 13.488 -4.839 1.00 58.84 179 LYS A CA 1
ATOM 1424 C C . LYS A 1 179 ? 13.101 13.329 -3.370 1.00 58.84 179 LYS A C 1
ATOM 1426 O O . LYS A 1 179 ? 12.241 13.016 -2.559 1.00 58.84 179 LYS A O 1
ATOM 1431 N N . ASN A 1 180 ? 14.345 13.679 -3.049 1.00 52.31 180 ASN A N 1
ATOM 1432 C CA . ASN A 1 180 ? 14.913 13.650 -1.703 1.00 52.31 180 ASN A CA 1
ATOM 1433 C C . ASN A 1 180 ? 13.933 14.185 -0.637 1.00 52.31 180 ASN A C 1
ATOM 1435 O O . ASN A 1 180 ? 13.754 13.546 0.385 1.00 52.31 180 ASN A O 1
ATOM 1439 N N . THR A 1 181 ? 13.236 15.299 -0.897 1.00 53.47 181 THR A N 1
ATOM 1440 C CA . THR A 1 181 ? 12.295 15.952 0.035 1.00 53.47 181 THR A CA 1
ATOM 1441 C C . THR A 1 181 ? 11.060 15.135 0.414 1.00 53.47 181 THR A C 1
ATOM 1443 O O . THR A 1 181 ? 10.582 15.284 1.532 1.00 53.47 181 THR A O 1
ATOM 1446 N N . ASP A 1 182 ? 10.545 14.281 -0.474 1.00 49.97 182 ASP A N 1
ATOM 1447 C CA . ASP A 1 182 ? 9.325 13.488 -0.218 1.00 49.97 182 ASP A CA 1
ATOM 1448 C C . ASP A 1 182 ? 9.606 12.217 0.587 1.00 49.97 182 ASP A C 1
ATOM 1450 O O . ASP A 1 182 ? 8.720 11.433 0.931 1.00 49.97 182 ASP A O 1
ATOM 1454 N N . SER A 1 183 ? 10.883 12.018 0.864 1.00 47.03 183 SER A N 1
ATOM 1455 C CA . SER A 1 183 ? 11.427 10.761 1.286 1.00 47.03 183 SER A CA 1
ATOM 1456 C C . SER A 1 183 ? 12.414 10.994 2.464 1.00 47.03 183 SER A C 1
ATOM 1458 O O . SER A 1 183 ? 12.923 10.049 3.069 1.00 47.03 183 SER A O 1
ATOM 1460 N N . GLN A 1 184 ? 12.642 12.248 2.894 1.00 40.84 184 GLN A N 1
ATOM 1461 C CA . GLN A 1 184 ? 13.424 12.554 4.098 1.00 40.84 184 GLN A CA 1
ATOM 1462 C C . GLN A 1 184 ? 12.620 12.282 5.364 1.00 40.84 184 GLN A C 1
ATOM 1464 O O . GLN A 1 184 ? 11.807 13.097 5.798 1.00 40.84 184 GLN A O 1
ATOM 1469 N N . VAL A 1 185 ? 12.972 11.200 6.040 1.00 39.34 185 VAL A N 1
ATOM 1470 C CA . VAL A 1 185 ? 13.032 11.243 7.494 1.00 39.34 185 VAL A CA 1
ATOM 1471 C C . VAL A 1 185 ? 14.506 11.346 7.860 1.00 39.34 185 VAL A C 1
ATOM 1473 O O . VAL A 1 185 ? 15.296 10.514 7.411 1.00 39.34 185 VAL A O 1
ATOM 1476 N N . PRO A 1 186 ? 14.917 12.392 8.595 1.00 36.53 186 PRO A N 1
ATOM 1477 C CA . PRO A 1 186 ? 16.291 12.517 9.035 1.00 36.53 186 PRO A CA 1
ATOM 1478 C C . PRO A 1 186 ? 16.637 11.351 9.948 1.00 36.53 186 PRO A C 1
ATOM 1480 O O . PRO A 1 186 ? 15.950 11.076 10.928 1.00 36.53 186 PRO A O 1
ATOM 1483 N N . VAL A 1 187 ? 17.740 10.717 9.594 1.00 36.00 187 VAL A N 1
ATOM 1484 C CA . VAL A 1 187 ? 18.350 9.617 10.313 1.00 36.00 187 VAL A CA 1
ATOM 1485 C C . VAL A 1 187 ? 19.265 10.202 11.383 1.00 36.00 187 VAL A C 1
ATOM 1487 O O . VAL A 1 187 ? 20.239 10.850 10.982 1.00 36.00 187 VAL A O 1
ATOM 1490 N N . PRO A 1 188 ? 19.075 10.042 12.710 1.00 32.91 188 PRO A N 1
ATOM 1491 C CA . PRO A 1 188 ? 20.122 10.321 13.673 1.00 32.91 188 PRO A CA 1
ATOM 1492 C C . PRO A 1 188 ? 21.150 9.179 13.646 1.00 32.91 188 PRO A C 1
ATOM 1494 O O . PRO A 1 188 ? 21.434 8.521 14.640 1.00 32.91 188 PRO A O 1
ATOM 1497 N N . ALA A 1 189 ? 21.774 8.988 12.489 1.00 33.12 189 ALA A N 1
ATOM 1498 C CA . ALA A 1 189 ? 23.099 8.420 12.362 1.00 33.12 189 ALA A CA 1
ATOM 1499 C C . ALA A 1 189 ? 24.037 9.586 12.035 1.00 33.12 189 ALA A C 1
ATOM 1501 O O . ALA A 1 189 ? 23.644 10.500 11.303 1.00 33.12 189 ALA A O 1
ATOM 1502 N N . PRO A 1 190 ? 25.279 9.593 12.544 1.00 32.19 190 PRO A N 1
ATOM 1503 C CA . PRO A 1 190 ? 26.227 10.651 12.235 1.00 32.19 190 PRO A CA 1
ATOM 1504 C C . PRO A 1 190 ? 26.508 10.661 10.720 1.00 32.19 190 PRO A C 1
ATOM 1506 O O . PRO A 1 190 ? 27.320 9.891 10.214 1.00 32.19 190 PRO A O 1
ATOM 1509 N N . GLY A 1 191 ? 25.803 11.533 9.992 1.00 33.47 191 GLY A N 1
ATOM 1510 C CA . GLY A 1 191 ? 26.108 11.930 8.618 1.00 33.47 191 GLY A CA 1
ATOM 1511 C C . GLY A 1 191 ? 25.463 11.162 7.457 1.00 33.47 191 GLY A C 1
ATOM 1512 O O . GLY A 1 191 ? 26.065 11.175 6.386 1.00 33.47 191 GLY A O 1
ATOM 1513 N N . ARG A 1 192 ? 24.292 10.512 7.581 1.00 33.44 192 ARG A N 1
ATOM 1514 C CA . ARG A 1 192 ? 23.658 9.826 6.425 1.00 33.44 192 ARG A CA 1
ATOM 1515 C C . ARG A 1 192 ? 22.126 9.890 6.413 1.00 33.44 192 ARG A C 1
ATOM 1517 O O . ARG A 1 192 ? 21.471 8.985 6.906 1.00 33.44 192 ARG A O 1
ATOM 1524 N N . GLY A 1 193 ? 21.565 10.919 5.777 1.00 36.06 193 GLY A N 1
ATOM 1525 C CA . GLY A 1 193 ? 20.273 10.783 5.088 1.00 36.06 193 GLY A CA 1
ATOM 1526 C C . GLY A 1 193 ? 20.466 10.034 3.765 1.00 36.06 193 GLY A C 1
ATOM 1527 O O . GLY A 1 193 ? 21.584 10.014 3.264 1.00 36.06 193 GLY A O 1
ATOM 1528 N N . TYR A 1 194 ? 19.409 9.432 3.211 1.00 39.88 194 TYR A N 1
ATOM 1529 C CA . TYR A 1 194 ? 19.413 8.718 1.921 1.00 39.88 194 TYR A CA 1
ATOM 1530 C C . TYR A 1 194 ? 20.607 7.781 1.689 1.00 39.88 194 TYR A C 1
ATOM 1532 O O . TYR A 1 194 ? 21.637 8.187 1.151 1.00 39.88 194 TYR A O 1
ATOM 1540 N N . VAL A 1 195 ? 20.453 6.480 1.957 1.00 40.44 195 VAL A N 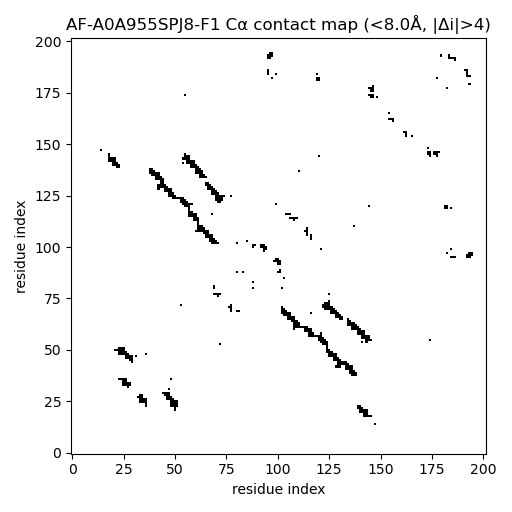1
ATOM 1541 C CA . VAL A 1 195 ? 21.377 5.504 1.358 1.00 40.44 195 VAL A CA 1
ATOM 1542 C C . VAL A 1 195 ? 20.998 5.329 -0.113 1.00 40.44 195 VAL A C 1
ATOM 1544 O O . VAL A 1 195 ? 20.215 4.458 -0.481 1.00 40.44 195 VAL A O 1
ATOM 1547 N N . ILE A 1 196 ? 21.569 6.176 -0.970 1.00 42.62 196 ILE A N 1
ATOM 1548 C CA . ILE A 1 196 ? 21.867 5.777 -2.345 1.00 42.62 196 ILE A CA 1
ATOM 1549 C C . ILE A 1 196 ? 22.893 4.653 -2.205 1.00 42.62 196 ILE A C 1
ATOM 1551 O O . ILE A 1 196 ? 24.044 4.899 -1.843 1.00 42.62 196 ILE A O 1
ATOM 1555 N N . TRP A 1 197 ? 22.482 3.407 -2.433 1.00 40.44 197 TRP A N 1
ATOM 1556 C CA . TRP A 1 197 ? 23.451 2.340 -2.652 1.00 40.44 197 TRP A CA 1
ATOM 1557 C C . TRP A 1 197 ? 24.215 2.719 -3.923 1.00 40.44 197 TRP A C 1
ATOM 1559 O O . TRP A 1 197 ? 23.602 2.856 -4.972 1.00 40.44 197 TRP A O 1
ATOM 1569 N N . ASP A 1 198 ? 25.521 2.962 -3.825 1.00 38.22 198 ASP A N 1
ATOM 1570 C CA . ASP A 1 198 ? 26.377 3.416 -4.941 1.00 38.22 198 ASP A CA 1
ATOM 1571 C C . ASP A 1 198 ? 26.737 2.268 -5.919 1.00 38.22 198 ASP A C 1
ATOM 1573 O O . ASP A 1 198 ? 27.337 2.467 -6.971 1.00 38.22 198 ASP A O 1
ATOM 1577 N N . GLY A 1 199 ? 26.344 1.032 -5.587 1.00 37.50 199 GLY A N 1
ATOM 1578 C CA . GLY A 1 199 ? 26.566 -0.172 -6.399 1.00 37.50 199 GLY A CA 1
ATOM 1579 C C . GLY A 1 199 ? 25.897 -0.230 -7.792 1.00 37.50 199 GLY A C 1
ATOM 1580 O O . GLY A 1 199 ? 26.527 -0.766 -8.697 1.00 37.50 199 GLY A O 1
ATOM 1581 N N . PRO A 1 200 ? 24.682 0.303 -8.031 1.00 41.09 200 PRO A N 1
ATOM 1582 C CA . PRO A 1 200 ? 23.984 0.231 -9.315 1.00 41.09 200 PRO A CA 1
ATOM 1583 C C . PRO A 1 200 ? 24.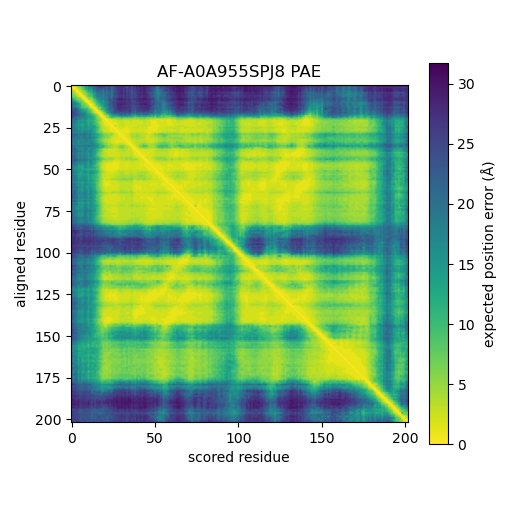305 1.387 -10.287 1.00 41.09 200 PRO A C 1
ATOM 1585 O O . PRO A 1 200 ? 23.608 1.537 -11.286 1.00 41.09 200 PRO A O 1
ATOM 1588 N N . ARG A 1 201 ? 25.320 2.228 -10.015 1.00 30.06 201 ARG A N 1
ATOM 1589 C CA . ARG A 1 201 ? 25.706 3.377 -10.871 1.00 30.06 201 ARG A CA 1
ATOM 1590 C C . ARG A 1 201 ? 27.137 3.325 -11.431 1.00 30.06 201 ARG A C 1
ATOM 1592 O O . ARG A 1 201 ? 27.648 4.364 -11.843 1.00 30.06 201 ARG A O 1
ATOM 1599 N N . ARG A 1 202 ? 27.788 2.160 -11.452 1.00 29.95 202 ARG A N 1
ATOM 1600 C CA . ARG A 1 202 ? 29.096 2.008 -12.116 1.00 29.95 202 ARG A CA 1
ATOM 1601 C C . ARG A 1 202 ? 28.963 1.480 -13.532 1.00 29.95 202 ARG A C 1
ATOM 1603 O O . ARG A 1 202 ? 28.216 0.496 -13.706 1.00 29.95 202 ARG A O 1
#